Protein AF-A0A953L407-F1 (afdb_monomer_lite)

Sequence (253 aa):
MAIAEGWAQQVASPNEASENGRDTAGSSGHPEGMRSESRPALPRHLHRAVLRLLRPAEAAARRLIVVAARDLVVTLPPARPRKPAPQPAAPALRRLGIAGSPLATGAAAAAITAPARPRSAPSLPLIDPIRLPRPGRHVPPHRAPRISFPGAADRRPLPQPPAPDDPLDATRLGLRLRALADALDDLPKHARRFARWRARRDRAVTAGRVRRLSPLRPGRPPGARRGSTREVHEVLADLQWFAQQALARPDTS

Secondary structure (DSSP, 8-state):
------S--------------------------S------EEEHHHHHHHHHHHHHHHHHHHHHHHHHTTT---PPPPPPPPPPPPPPSHHHHHHTT----S---HHHHHHHHS--------PPPSSPPP-PPPS-----GGGS-----TT----PPPPPPPPTT-EEE-HHHHHHHHHHHHHHHTHHHHHHHHHHHHHHHHHHHHTT----S-SSPSSSPTT--SS---HHHHHHHHHHHHHHHTTSPP---

pLDDT: mean 73.11, std 20.5, range [30.86, 96.75]

Structure (mmCIF, N/CA/C/O backbone):
data_AF-A0A953L407-F1
#
_entry.id   AF-A0A953L407-F1
#
loop_
_atom_site.group_PDB
_atom_site.id
_atom_site.type_symbol
_atom_site.label_atom_id
_atom_site.label_alt_id
_atom_site.label_comp_id
_atom_site.label_asym_id
_atom_site.label_entity_id
_atom_site.label_seq_id
_atom_site.pdbx_PDB_ins_code
_atom_site.Cartn_x
_atom_site.Cartn_y
_atom_site.Cartn_z
_atom_site.occupancy
_atom_site.B_iso_or_equiv
_atom_site.auth_seq_id
_atom_site.auth_comp_id
_atom_site.auth_asym_id
_atom_site.auth_atom_id
_atom_site.pdbx_PDB_model_num
ATOM 1 N N . MET A 1 1 ? -33.257 -14.717 -28.976 1.00 41.72 1 MET A N 1
ATOM 2 C CA . MET A 1 1 ? -32.196 -13.908 -29.616 1.00 41.72 1 MET A CA 1
ATOM 3 C C . MET A 1 1 ? -31.201 -13.508 -28.525 1.00 41.72 1 MET A C 1
ATOM 5 O O . MET A 1 1 ? -31.387 -12.476 -27.909 1.00 41.72 1 MET A O 1
ATOM 9 N N . ALA A 1 2 ? -30.339 -14.378 -27.994 1.00 39.94 2 ALA A N 1
ATOM 10 C CA . ALA A 1 2 ? -29.273 -15.183 -28.605 1.00 39.94 2 ALA A CA 1
ATOM 11 C C . ALA A 1 2 ? -28.128 -14.331 -29.179 1.00 39.94 2 ALA A C 1
ATOM 13 O O . ALA A 1 2 ? -28.143 -14.092 -30.375 1.00 39.94 2 ALA A O 1
ATOM 14 N N . ILE A 1 3 ? -27.174 -13.910 -28.329 1.00 40.56 3 ILE A N 1
ATOM 15 C CA . ILE A 1 3 ? -25.723 -13.913 -28.616 1.00 40.56 3 ILE A CA 1
ATOM 16 C C . ILE A 1 3 ? -24.988 -14.131 -27.280 1.00 40.56 3 ILE A C 1
ATOM 18 O O . ILE A 1 3 ? -24.640 -13.196 -26.564 1.00 40.56 3 ILE A O 1
ATOM 22 N N . ALA A 1 4 ? -24.803 -15.396 -26.931 1.00 38.84 4 ALA A N 1
ATOM 23 C CA . ALA A 1 4 ? -23.805 -15.873 -25.988 1.00 38.84 4 ALA A CA 1
ATOM 24 C C . ALA A 1 4 ? -23.102 -17.050 -26.677 1.00 38.84 4 ALA A C 1
ATOM 26 O O . ALA A 1 4 ? -23.721 -17.702 -27.512 1.00 38.84 4 ALA A O 1
ATOM 27 N N . GLU A 1 5 ? -21.857 -17.315 -26.279 1.00 36.53 5 GLU A N 1
ATOM 28 C CA . GLU A 1 5 ? -21.052 -18.502 -26.621 1.00 36.53 5 GLU A CA 1
ATOM 29 C C . GLU A 1 5 ? -20.207 -18.396 -27.900 1.00 36.53 5 GLU A C 1
ATOM 31 O O . GLU A 1 5 ? -20.694 -18.358 -29.023 1.00 36.53 5 GLU A O 1
ATOM 36 N N . GLY A 1 6 ? -18.885 -18.363 -27.714 1.00 39.59 6 GLY A N 1
ATOM 37 C CA . GLY A 1 6 ? -17.933 -18.331 -28.822 1.00 39.59 6 GLY A CA 1
ATOM 38 C C . GLY A 1 6 ? -16.472 -18.444 -28.402 1.00 39.59 6 GLY A C 1
ATOM 39 O O . GLY A 1 6 ? -15.641 -17.788 -29.007 1.00 39.59 6 GLY A O 1
ATOM 40 N N . TRP A 1 7 ? -16.150 -19.221 -27.360 1.00 34.19 7 TRP A N 1
ATOM 41 C CA . TRP A 1 7 ? -14.764 -19.574 -27.000 1.00 34.19 7 TRP A CA 1
ATOM 42 C C . TRP A 1 7 ? -14.724 -20.950 -26.323 1.00 34.19 7 TRP A C 1
ATOM 44 O O . TRP A 1 7 ? -14.359 -21.068 -25.156 1.00 34.19 7 TRP A O 1
ATOM 54 N N . ALA A 1 8 ? -15.163 -21.996 -27.024 1.00 38.81 8 ALA A N 1
ATOM 55 C CA . ALA A 1 8 ? -15.097 -23.360 -26.502 1.00 38.81 8 ALA A CA 1
ATOM 56 C C . ALA A 1 8 ? -15.092 -24.427 -27.605 1.00 38.81 8 ALA A C 1
ATOM 58 O O . ALA A 1 8 ? -15.938 -25.301 -27.585 1.00 38.81 8 ALA A O 1
ATOM 59 N N . GLN A 1 9 ? -14.150 -24.415 -28.554 1.00 37.28 9 GLN A N 1
ATOM 60 C CA . GLN A 1 9 ? -13.890 -25.630 -29.340 1.00 37.28 9 GLN A CA 1
ATOM 61 C C . GLN A 1 9 ? -12.517 -25.567 -30.020 1.00 37.28 9 GLN A C 1
ATOM 63 O O . GLN A 1 9 ? -12.389 -24.979 -31.081 1.00 37.28 9 GLN A O 1
ATOM 68 N N . GLN A 1 10 ? -11.489 -26.169 -29.415 1.00 36.81 10 GLN A N 1
ATOM 69 C CA . GLN A 1 10 ? -10.389 -26.786 -30.170 1.00 36.81 10 GLN A CA 1
ATOM 70 C C . GLN A 1 10 ? -9.601 -27.745 -29.257 1.00 36.81 10 GLN A C 1
ATOM 72 O O . GLN A 1 10 ? -8.498 -27.452 -28.806 1.00 36.81 10 GLN A O 1
ATOM 77 N N . VAL A 1 11 ? -10.188 -28.906 -28.958 1.00 40.22 11 VAL A N 1
ATOM 78 C CA . VAL A 1 11 ? -9.442 -30.093 -28.515 1.00 40.22 11 VAL A CA 1
ATOM 79 C C . VAL A 1 11 ? -10.047 -31.299 -29.223 1.00 40.22 11 VAL A C 1
ATOM 81 O O . VAL A 1 11 ? -11.142 -31.717 -28.863 1.00 40.22 11 VAL A O 1
ATOM 84 N N . ALA A 1 12 ? -9.342 -31.821 -30.227 1.00 34.16 12 ALA A N 1
ATOM 85 C CA . ALA A 1 12 ? -9.262 -33.246 -30.563 1.00 34.16 12 ALA A CA 1
ATOM 86 C C . ALA A 1 12 ? -8.311 -33.437 -31.759 1.00 34.16 12 ALA A C 1
ATOM 88 O O . ALA A 1 12 ? -8.538 -32.888 -32.835 1.00 34.16 12 ALA A O 1
ATOM 89 N N . SER A 1 13 ? -7.243 -34.209 -31.541 1.00 40.31 13 SER A N 1
ATOM 90 C CA . SER A 1 13 ? -6.411 -34.839 -32.578 1.00 40.31 13 SER A CA 1
ATOM 91 C C . SER A 1 13 ? -7.227 -35.818 -33.438 1.00 40.31 13 SER A C 1
ATOM 93 O O . SER A 1 13 ? -8.294 -36.264 -33.014 1.00 40.31 13 SER A O 1
ATOM 95 N N . PRO A 1 14 ? -6.666 -36.267 -34.573 1.00 45.16 14 PRO A N 1
ATOM 96 C CA . PRO A 1 14 ? -6.173 -37.641 -34.546 1.00 45.16 14 PRO A CA 1
ATOM 97 C C . PRO A 1 14 ? -4.776 -37.837 -35.148 1.00 45.16 14 PRO A C 1
ATOM 99 O O . PRO A 1 14 ? -4.250 -37.045 -35.920 1.00 45.16 14 PRO A O 1
ATOM 102 N N . ASN A 1 15 ? -4.211 -38.935 -34.673 1.00 41.41 15 ASN A N 1
ATOM 103 C CA . ASN A 1 15 ? -2.929 -39.560 -34.923 1.00 41.41 15 ASN A CA 1
ATOM 104 C C . ASN A 1 15 ? -2.987 -40.367 -36.232 1.00 41.41 15 ASN A C 1
ATOM 106 O O . ASN A 1 15 ? -3.874 -41.207 -36.339 1.00 41.41 15 ASN A O 1
ATOM 110 N N . GLU A 1 16 ? -2.039 -40.194 -37.156 1.00 34.62 16 GLU A N 1
ATOM 111 C CA . GLU A 1 16 ? -1.685 -41.238 -38.127 1.00 34.62 16 GLU A CA 1
ATOM 112 C C . GLU A 1 16 ? -0.166 -41.303 -38.301 1.00 34.62 16 GLU A C 1
ATOM 114 O O . GLU A 1 16 ? 0.531 -40.301 -38.465 1.00 34.62 16 GLU A O 1
ATOM 119 N N . ALA A 1 17 ? 0.320 -42.531 -38.178 1.00 35.72 17 ALA A N 1
ATOM 120 C CA . ALA A 1 17 ? 1.702 -42.947 -38.225 1.00 35.72 17 ALA A CA 1
ATOM 121 C C . ALA A 1 17 ? 2.164 -43.181 -39.669 1.00 35.72 17 ALA A C 1
ATOM 123 O O . ALA A 1 17 ? 1.385 -43.636 -40.498 1.00 35.72 17 ALA A O 1
ATOM 124 N N . SER A 1 18 ? 3.461 -43.009 -39.926 1.00 36.09 18 SER A N 1
ATOM 125 C CA . SER A 1 18 ? 4.244 -44.058 -40.585 1.00 36.09 18 SER A CA 1
ATOM 126 C C . SER A 1 18 ? 5.738 -43.812 -40.403 1.00 36.09 18 SER A C 1
ATOM 128 O O . SER A 1 18 ? 6.249 -42.705 -40.548 1.00 36.09 18 SER A O 1
ATOM 130 N N . GLU A 1 19 ? 6.399 -44.908 -40.075 1.00 35.34 19 GLU A N 1
ATOM 131 C CA . GLU A 1 19 ? 7.806 -45.124 -39.783 1.00 35.34 19 GLU A CA 1
ATOM 132 C C . GLU A 1 19 ? 8.728 -44.828 -40.976 1.00 35.34 19 GLU A C 1
ATOM 134 O O . GLU A 1 19 ? 8.349 -45.033 -42.129 1.00 35.34 19 GLU A O 1
ATOM 139 N N . ASN A 1 20 ? 9.973 -44.423 -40.693 1.00 34.22 20 ASN A N 1
ATOM 140 C CA . ASN A 1 20 ? 11.186 -45.208 -40.991 1.00 34.22 20 ASN A CA 1
ATOM 141 C C . ASN A 1 20 ? 12.453 -44.343 -40.882 1.00 34.22 20 ASN A C 1
ATOM 143 O O . ASN A 1 20 ? 12.534 -43.271 -41.472 1.00 34.22 20 ASN A O 1
ATOM 147 N N . GLY A 1 21 ? 13.481 -44.849 -40.196 1.00 30.86 21 GLY A N 1
ATOM 148 C CA . GLY A 1 21 ? 14.832 -44.284 -40.279 1.00 30.86 21 GLY A CA 1
ATOM 149 C C . GLY A 1 21 ? 15.667 -44.510 -39.029 1.00 30.86 21 GLY A C 1
ATOM 150 O O . GLY A 1 21 ? 15.537 -43.794 -38.049 1.00 30.86 21 GLY A O 1
ATOM 151 N N . ARG A 1 22 ? 16.501 -45.540 -39.081 1.00 34.44 22 ARG A N 1
ATOM 152 C CA . ARG A 1 22 ? 17.280 -46.130 -37.996 1.00 34.44 22 ARG A CA 1
ATOM 153 C C . ARG A 1 22 ? 18.602 -45.386 -37.710 1.00 34.44 22 ARG A C 1
ATOM 155 O O . ARG A 1 22 ? 19.209 -44.829 -38.615 1.00 34.44 22 ARG A O 1
ATOM 162 N N . ASP A 1 23 ? 19.025 -45.522 -36.451 1.00 34.38 23 ASP A N 1
ATOM 163 C CA . ASP A 1 23 ? 20.394 -45.581 -35.906 1.00 34.38 23 AS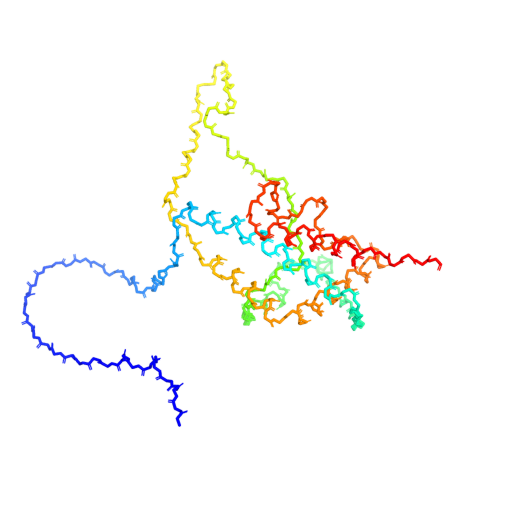P A CA 1
ATOM 164 C C . ASP A 1 23 ? 21.274 -44.310 -35.834 1.00 34.38 23 ASP A C 1
ATOM 166 O O . ASP A 1 23 ? 21.785 -43.804 -36.824 1.00 34.38 23 ASP A O 1
ATOM 170 N N . THR A 1 24 ? 21.593 -43.864 -34.607 1.00 37.09 24 THR A N 1
ATOM 171 C CA . THR A 1 24 ? 22.940 -44.051 -34.013 1.00 37.09 24 THR A CA 1
ATOM 172 C C . THR A 1 24 ? 23.052 -43.563 -32.555 1.00 37.09 24 THR A C 1
ATOM 174 O O . THR A 1 24 ? 22.700 -42.446 -32.201 1.00 37.09 24 THR A O 1
ATOM 177 N N . ALA A 1 25 ? 23.614 -44.462 -31.741 1.00 34.59 25 ALA A N 1
ATOM 178 C CA . ALA A 1 25 ? 24.517 -44.250 -30.606 1.00 34.59 25 ALA A CA 1
ATOM 179 C C . ALA A 1 25 ? 24.105 -43.347 -29.417 1.00 34.59 25 ALA A C 1
ATOM 181 O O . ALA A 1 25 ? 24.314 -42.141 -29.395 1.00 34.59 25 ALA A O 1
ATOM 182 N N . GLY A 1 26 ? 23.673 -44.023 -28.345 1.00 38.97 26 GLY A N 1
ATOM 183 C CA . GLY A 1 26 ? 24.185 -43.877 -26.976 1.00 38.97 26 GLY A CA 1
ATOM 184 C C . GLY A 1 26 ? 24.508 -42.481 -26.433 1.00 38.97 26 GLY A C 1
ATOM 185 O O . GLY A 1 26 ? 25.621 -41.991 -26.583 1.00 38.97 26 GLY A O 1
ATOM 186 N N . SER A 1 27 ? 23.612 -41.949 -25.602 1.00 35.31 27 SER A N 1
ATOM 187 C CA . SER A 1 27 ? 24.028 -41.163 -24.440 1.00 35.31 27 SER A CA 1
ATOM 188 C C . SER A 1 27 ? 23.054 -41.383 -23.285 1.00 35.31 27 SER A C 1
ATOM 190 O O . SER A 1 27 ? 21.836 -41.342 -23.436 1.00 35.31 27 SER A O 1
ATOM 192 N N . SER A 1 28 ? 23.647 -41.708 -22.146 1.00 38.28 28 SER A N 1
ATOM 193 C CA . SER A 1 28 ? 23.073 -42.030 -20.846 1.00 38.28 28 SER A CA 1
ATOM 194 C C . SER A 1 28 ? 21.904 -41.143 -20.413 1.00 38.28 28 SER A C 1
ATOM 196 O O . SER A 1 28 ? 21.957 -39.919 -20.516 1.00 38.28 28 SER A O 1
ATOM 198 N N . GLY A 1 29 ? 20.888 -41.784 -19.834 1.00 42.50 29 GLY A N 1
ATOM 199 C CA . GLY A 1 29 ? 19.686 -41.146 -19.320 1.00 42.50 29 GLY A CA 1
ATOM 200 C C . GLY A 1 29 ? 19.949 -40.020 -18.319 1.00 42.50 29 GLY A C 1
ATOM 201 O O . GLY A 1 29 ? 20.672 -40.174 -17.335 1.00 42.50 29 GLY A O 1
ATOM 202 N N . HIS A 1 30 ? 19.276 -38.901 -18.552 1.00 37.38 30 HIS A N 1
ATOM 203 C CA . HIS A 1 30 ? 18.847 -37.963 -17.523 1.00 37.38 30 HIS A CA 1
ATOM 204 C C . HIS A 1 30 ? 17.335 -37.789 -17.691 1.00 37.38 30 HIS A C 1
ATOM 206 O O . HIS A 1 30 ? 16.896 -37.399 -18.774 1.00 37.38 30 HIS A O 1
ATOM 212 N N . PRO A 1 31 ? 16.504 -38.077 -16.674 1.00 43.25 31 PRO A N 1
ATOM 213 C CA . PRO A 1 31 ? 15.080 -37.797 -16.751 1.00 43.25 31 PRO A CA 1
ATOM 214 C C . PRO A 1 31 ? 14.847 -36.295 -16.521 1.00 43.25 31 PRO A C 1
ATOM 216 O O . PRO A 1 31 ? 14.332 -35.887 -15.482 1.00 43.25 31 PRO A O 1
ATOM 219 N N . GLU A 1 32 ? 15.202 -35.443 -17.485 1.00 39.81 32 GLU A N 1
ATOM 220 C CA . GLU A 1 32 ? 14.789 -34.030 -17.504 1.00 39.81 32 GLU A CA 1
ATOM 221 C C . GLU A 1 32 ? 13.348 -33.902 -18.028 1.00 39.81 32 GLU A C 1
ATOM 223 O O . GLU A 1 32 ? 13.047 -33.263 -19.027 1.00 39.81 32 GLU A O 1
ATOM 228 N N . GLY A 1 33 ? 12.425 -34.557 -17.323 1.00 40.75 33 GLY A N 1
ATOM 229 C CA . GLY A 1 33 ? 10.977 -34.465 -17.522 1.00 40.75 33 GLY A CA 1
ATOM 230 C C . GLY A 1 33 ? 10.283 -33.591 -16.473 1.00 40.75 33 GLY A C 1
ATOM 231 O O . GLY A 1 33 ? 9.085 -33.741 -16.238 1.00 40.75 33 GLY A O 1
ATOM 232 N N . MET A 1 34 ? 11.005 -32.698 -15.788 1.00 37.91 34 MET A N 1
ATOM 233 C CA . MET A 1 34 ? 10.416 -31.775 -14.813 1.00 37.91 34 MET A CA 1
ATOM 234 C C . MET A 1 34 ? 10.090 -30.436 -15.470 1.00 37.91 34 MET A C 1
ATOM 236 O O . MET A 1 34 ? 10.875 -29.499 -15.409 1.00 37.91 34 MET A O 1
ATOM 240 N N . ARG A 1 35 ? 8.900 -30.373 -16.082 1.00 39.50 35 ARG A N 1
ATOM 241 C CA . ARG A 1 35 ? 8.050 -29.176 -16.245 1.00 39.50 35 ARG A CA 1
ATOM 242 C C . ARG A 1 35 ? 8.814 -27.851 -16.124 1.00 39.50 35 ARG A C 1
ATOM 244 O O . ARG A 1 35 ? 8.703 -27.145 -15.120 1.00 39.50 35 ARG A O 1
ATOM 251 N N . SER A 1 36 ? 9.541 -27.474 -17.168 1.00 43.78 36 SER A N 1
ATOM 252 C CA . SER A 1 36 ? 9.868 -26.073 -17.402 1.00 43.78 36 SER A CA 1
ATOM 253 C C . SER A 1 36 ? 8.579 -25.370 -17.834 1.00 43.78 36 SER A C 1
ATOM 255 O O . SER A 1 36 ? 8.397 -25.009 -18.990 1.00 43.78 36 SER A O 1
ATOM 257 N N . GLU A 1 37 ? 7.633 -25.202 -16.901 1.00 54.12 37 GLU A N 1
ATOM 258 C CA . GLU A 1 37 ? 6.576 -24.204 -17.055 1.00 54.12 37 GLU A CA 1
ATOM 259 C C . GLU A 1 37 ? 7.294 -22.901 -17.395 1.00 54.12 37 GLU A C 1
ATOM 261 O O . GLU A 1 37 ? 8.012 -22.352 -16.551 1.00 54.12 37 GLU A O 1
ATOM 266 N N . SER A 1 38 ? 7.208 -22.475 -18.661 1.00 67.75 38 SER A N 1
ATOM 267 C CA . SER A 1 38 ? 7.954 -21.325 -19.147 1.00 67.75 38 SER A CA 1
ATOM 268 C C . SER A 1 38 ? 7.461 -20.128 -18.354 1.00 67.75 38 SER A C 1
ATOM 270 O O . SER A 1 38 ? 6.358 -19.618 -18.578 1.00 67.75 38 SER A O 1
ATOM 272 N N . ARG A 1 39 ? 8.232 -19.728 -17.343 1.00 78.12 39 ARG A N 1
ATOM 273 C CA . ARG A 1 39 ? 7.841 -18.616 -16.489 1.00 78.12 39 ARG A CA 1
ATOM 274 C C . ARG A 1 39 ? 7.694 -17.396 -17.387 1.00 78.12 39 ARG A C 1
ATOM 276 O O . ARG A 1 39 ? 8.604 -17.140 -18.179 1.00 78.12 39 ARG A O 1
ATOM 283 N N . PRO A 1 40 ? 6.585 -16.648 -17.287 1.00 85.00 40 PRO A N 1
ATOM 284 C CA . PRO A 1 40 ? 6.397 -15.471 -18.115 1.00 85.00 40 PRO A CA 1
ATOM 285 C C . PRO A 1 40 ? 7.576 -14.529 -17.876 1.00 85.00 40 PRO A C 1
ATOM 287 O O . PRO A 1 40 ? 7.801 -14.097 -16.747 1.00 85.00 40 PRO A O 1
ATOM 290 N N . ALA A 1 41 ? 8.352 -14.243 -18.918 1.00 91.19 41 ALA A N 1
ATOM 291 C CA . ALA A 1 41 ? 9.521 -13.379 -18.853 1.00 91.19 41 ALA A CA 1
ATOM 292 C C . ALA A 1 41 ? 9.276 -12.116 -19.680 1.00 91.19 41 ALA A C 1
ATOM 294 O O . ALA A 1 41 ? 8.657 -12.161 -20.740 1.00 91.19 41 ALA A O 1
ATOM 295 N N . LEU A 1 42 ? 9.748 -10.976 -19.182 1.00 93.06 42 LEU A N 1
ATOM 296 C CA . LEU A 1 42 ? 9.661 -9.691 -19.871 1.00 93.06 42 LEU A CA 1
ATOM 297 C C . LEU A 1 42 ? 11.039 -9.030 -19.931 1.00 93.06 42 LEU A C 1
ATOM 299 O O . LEU A 1 42 ? 11.753 -9.055 -18.922 1.00 93.06 42 LEU A O 1
ATOM 303 N N . PRO A 1 43 ? 11.383 -8.353 -21.042 1.00 94.69 43 PRO A N 1
ATOM 304 C CA . PRO A 1 43 ? 12.544 -7.478 -21.099 1.00 94.69 43 PRO A CA 1
ATOM 305 C C . PRO A 1 43 ? 12.555 -6.487 -19.933 1.00 94.69 43 PRO A C 1
ATOM 307 O O . PRO A 1 43 ? 11.525 -5.912 -19.543 1.00 94.69 43 PRO A O 1
ATOM 310 N N . ARG A 1 44 ? 13.734 -6.259 -19.354 1.00 91.94 44 ARG A N 1
ATOM 311 C CA . ARG A 1 44 ? 13.904 -5.427 -18.157 1.00 91.94 44 ARG A CA 1
ATOM 312 C C . ARG A 1 44 ? 13.348 -4.014 -18.318 1.00 91.94 44 ARG A C 1
ATOM 314 O O . ARG A 1 44 ? 12.811 -3.464 -17.345 1.00 91.94 44 ARG A O 1
ATOM 321 N N . HIS A 1 45 ? 13.474 -3.407 -19.495 1.00 92.00 45 HIS A N 1
ATOM 322 C CA . HIS A 1 45 ? 12.942 -2.072 -19.758 1.00 92.00 45 HIS A CA 1
ATOM 323 C C . HIS A 1 45 ? 11.401 -2.039 -19.674 1.00 92.00 45 HIS A C 1
ATOM 325 O O . HIS A 1 45 ? 10.863 -1.164 -18.984 1.00 92.00 45 HIS A O 1
ATOM 331 N N . LEU A 1 46 ? 10.702 -3.037 -20.235 1.00 94.25 46 LEU A N 1
ATOM 332 C CA . LEU A 1 46 ? 9.241 -3.180 -20.143 1.00 94.25 46 LEU A CA 1
ATOM 333 C C . LEU A 1 46 ? 8.792 -3.479 -18.717 1.00 94.25 46 LEU A C 1
ATOM 335 O O . LEU A 1 46 ? 7.925 -2.789 -18.178 1.00 94.25 46 LEU A O 1
ATOM 339 N N . HIS A 1 47 ? 9.445 -4.428 -18.046 1.00 94.19 47 HIS A N 1
ATOM 340 C CA . HIS A 1 47 ? 9.143 -4.743 -16.651 1.00 94.19 47 HIS A CA 1
ATOM 341 C C . HIS A 1 47 ? 9.255 -3.489 -15.758 1.00 94.19 47 HIS A C 1
ATOM 343 O O . HIS A 1 47 ? 8.404 -3.218 -14.903 1.00 94.19 47 HIS A O 1
ATOM 349 N N . ARG A 1 48 ? 10.275 -2.647 -15.979 1.00 92.06 48 ARG A N 1
ATOM 350 C CA . ARG A 1 48 ? 10.423 -1.362 -15.274 1.00 92.06 48 ARG A CA 1
ATOM 351 C C . ARG A 1 48 ? 9.360 -0.340 -15.670 1.00 92.06 48 ARG A C 1
ATOM 353 O O . ARG A 1 48 ? 8.934 0.411 -14.790 1.00 92.06 48 ARG A O 1
ATOM 360 N N . ALA A 1 49 ? 8.954 -0.284 -16.937 1.00 92.00 49 ALA A N 1
ATOM 361 C CA . ALA A 1 49 ? 7.887 0.596 -17.405 1.00 92.00 49 ALA A CA 1
ATOM 362 C C . ALA A 1 49 ? 6.559 0.264 -16.710 1.00 92.00 49 ALA A C 1
ATOM 364 O O . ALA A 1 49 ? 5.968 1.149 -16.089 1.00 92.00 49 ALA A O 1
ATOM 365 N N . VAL A 1 50 ? 6.172 -1.016 -16.666 1.00 93.62 50 VAL A N 1
ATOM 366 C CA . VAL A 1 50 ? 4.970 -1.456 -15.939 1.00 93.62 50 VAL A CA 1
ATOM 367 C C . VAL A 1 50 ? 5.086 -1.127 -14.452 1.00 93.62 50 VAL A C 1
ATOM 369 O O . VAL A 1 50 ? 4.173 -0.556 -13.863 1.00 93.62 50 VAL A O 1
ATOM 372 N N . LEU A 1 51 ? 6.241 -1.375 -13.823 1.00 91.44 51 LEU A N 1
ATOM 373 C CA . LEU A 1 51 ? 6.442 -1.019 -12.414 1.00 91.44 51 LEU A CA 1
ATOM 374 C C . LEU A 1 51 ? 6.346 0.486 -12.124 1.00 91.44 51 LEU A C 1
ATOM 376 O O . LEU A 1 51 ? 6.045 0.852 -10.984 1.00 91.44 51 LEU A O 1
ATOM 380 N N . ARG A 1 52 ? 6.631 1.363 -13.094 1.00 90.75 52 ARG A N 1
ATOM 381 C CA . ARG A 1 52 ? 6.467 2.816 -12.925 1.00 90.75 52 ARG A CA 1
ATOM 382 C C . ARG A 1 52 ? 4.992 3.214 -12.834 1.00 90.75 52 ARG A C 1
ATOM 384 O O . ARG A 1 52 ? 4.720 4.185 -12.138 1.00 90.75 52 ARG A O 1
ATOM 391 N N . LEU A 1 53 ? 4.089 2.448 -13.448 1.00 92.38 53 LEU A N 1
ATOM 392 C CA . LEU A 1 53 ? 2.632 2.629 -13.385 1.00 92.38 53 LEU A CA 1
ATOM 393 C C . LEU A 1 53 ? 2.002 1.882 -12.209 1.00 92.38 53 LEU A C 1
ATOM 395 O O . LEU A 1 53 ? 1.198 2.431 -11.462 1.00 92.38 53 LEU A O 1
ATOM 399 N N . LEU A 1 54 ? 2.431 0.642 -11.983 1.00 93.06 54 LEU A N 1
ATOM 400 C CA . LEU A 1 54 ? 1.846 -0.212 -10.958 1.00 93.06 54 LEU A CA 1
ATOM 401 C C . LEU A 1 54 ? 2.124 0.303 -9.541 1.00 93.06 54 LEU A C 1
ATOM 403 O O . LEU A 1 54 ? 1.274 0.217 -8.666 1.00 93.06 54 LEU A O 1
ATOM 407 N N . ARG A 1 55 ? 3.314 0.866 -9.286 1.00 92.00 55 ARG A N 1
ATOM 408 C CA . ARG A 1 55 ? 3.662 1.400 -7.956 1.00 92.00 55 ARG A CA 1
ATOM 409 C C . ARG A 1 55 ? 2.736 2.532 -7.489 1.00 92.00 55 ARG A C 1
ATOM 411 O O . ARG A 1 55 ? 2.289 2.442 -6.345 1.00 92.00 55 ARG A O 1
ATOM 418 N N . PRO A 1 56 ? 2.486 3.592 -8.283 1.00 94.19 56 PRO A N 1
ATOM 419 C CA . PRO A 1 56 ? 1.536 4.624 -7.891 1.00 94.19 56 PRO A CA 1
ATOM 420 C C . PRO A 1 56 ? 0.094 4.093 -7.851 1.00 94.19 56 PRO A C 1
ATOM 422 O O . PRO A 1 56 ? -0.616 4.442 -6.915 1.00 94.19 56 PRO A O 1
ATOM 425 N N . ALA A 1 57 ? -0.304 3.174 -8.738 1.00 95.06 57 ALA A N 1
ATOM 426 C CA . ALA A 1 57 ? -1.635 2.555 -8.691 1.00 95.06 57 ALA A CA 1
ATOM 427 C C . ALA A 1 57 ? -1.874 1.750 -7.395 1.00 95.06 57 ALA A C 1
ATOM 429 O O . ALA A 1 57 ? -2.846 1.973 -6.680 1.00 95.06 57 ALA A O 1
ATOM 430 N N . GLU A 1 58 ? -0.937 0.884 -7.000 1.00 95.38 58 GLU A N 1
ATOM 431 C CA . GLU A 1 58 ? -1.003 0.160 -5.720 1.00 95.38 58 GLU A CA 1
ATOM 432 C C . GLU A 1 58 ? -0.992 1.110 -4.515 1.00 95.38 58 GLU A C 1
ATOM 434 O O . GLU A 1 58 ? -1.550 0.817 -3.456 1.00 95.38 58 GLU A O 1
ATOM 439 N N . ALA A 1 59 ? -0.280 2.235 -4.621 1.00 94.94 59 ALA A N 1
ATOM 440 C CA . ALA A 1 59 ? -0.275 3.268 -3.593 1.00 94.94 59 ALA A CA 1
ATOM 441 C C . ALA A 1 59 ? -1.641 3.944 -3.467 1.00 94.94 59 ALA A C 1
ATOM 443 O O . ALA A 1 59 ? -2.098 4.134 -2.338 1.00 94.94 59 ALA A O 1
ATOM 444 N N . ALA A 1 60 ? -2.277 4.253 -4.594 1.00 95.75 60 ALA A N 1
ATOM 445 C CA . ALA A 1 60 ? -3.600 4.853 -4.667 1.00 95.75 60 ALA A CA 1
ATOM 446 C C . ALA A 1 60 ? -4.641 3.901 -4.067 1.00 95.75 60 ALA A C 1
ATOM 448 O O . ALA A 1 60 ? -5.314 4.271 -3.110 1.00 95.75 60 ALA A O 1
ATOM 449 N N . ALA A 1 61 ? -4.658 2.634 -4.490 1.00 96.62 61 ALA A N 1
ATOM 450 C CA . ALA A 1 61 ? -5.579 1.626 -3.962 1.00 96.62 61 ALA A CA 1
ATOM 451 C C . ALA A 1 61 ? -5.481 1.458 -2.435 1.00 96.62 61 ALA A C 1
ATOM 453 O O . ALA A 1 61 ? -6.492 1.386 -1.746 1.00 96.62 61 ALA A O 1
ATOM 454 N N . ARG A 1 62 ? -4.272 1.474 -1.855 1.00 95.69 62 ARG A N 1
ATOM 455 C CA . ARG A 1 62 ? -4.121 1.431 -0.386 1.00 95.69 62 ARG A CA 1
ATOM 456 C C . ARG A 1 62 ? -4.721 2.642 0.315 1.00 95.69 62 ARG A C 1
ATOM 458 O O . ARG A 1 62 ? -5.277 2.492 1.396 1.00 95.69 62 ARG A O 1
ATOM 465 N N . ARG A 1 63 ? -4.584 3.830 -0.269 1.00 95.69 63 ARG A N 1
ATOM 466 C CA . ARG A 1 63 ? -5.169 5.061 0.278 1.00 95.69 63 ARG A CA 1
ATOM 467 C C . ARG A 1 63 ? -6.684 5.033 0.168 1.00 95.69 63 ARG A C 1
ATOM 469 O O . ARG A 1 63 ? -7.347 5.344 1.146 1.00 95.69 63 ARG A O 1
ATOM 476 N N . LEU A 1 64 ? -7.206 4.543 -0.952 1.00 96.56 64 LEU A N 1
ATOM 477 C CA . LEU A 1 64 ? -8.632 4.305 -1.127 1.00 96.56 64 LEU A CA 1
ATOM 478 C C . LEU A 1 64 ? -9.176 3.334 -0.069 1.00 96.56 64 LEU A C 1
ATOM 480 O O . LEU A 1 64 ? -10.174 3.636 0.570 1.00 96.56 64 LEU A O 1
ATOM 484 N N . ILE A 1 65 ? -8.476 2.226 0.206 1.00 96.75 65 ILE A N 1
ATOM 485 C CA . ILE A 1 65 ? -8.838 1.289 1.286 1.00 96.75 65 ILE A CA 1
ATOM 486 C C . ILE A 1 65 ? -8.853 1.982 2.658 1.00 96.75 65 ILE A C 1
ATOM 488 O O . ILE A 1 65 ? -9.728 1.702 3.472 1.00 96.75 65 ILE A O 1
ATOM 492 N N . VAL A 1 66 ? -7.890 2.870 2.934 1.00 95.75 66 VAL A N 1
ATOM 493 C CA . VAL A 1 66 ? -7.848 3.642 4.189 1.00 95.75 66 VAL A CA 1
ATOM 494 C C . VAL A 1 66 ? -9.053 4.577 4.299 1.00 95.75 66 VAL A C 1
ATOM 496 O O . VAL A 1 66 ? -9.673 4.616 5.358 1.00 95.75 66 VAL A O 1
ATOM 499 N N . VAL A 1 67 ? -9.394 5.289 3.222 1.00 95.62 67 VAL A N 1
ATOM 500 C CA . VAL A 1 67 ? -10.560 6.185 3.162 1.00 95.62 67 VAL A CA 1
ATOM 501 C C . VAL A 1 67 ? -11.855 5.395 3.341 1.00 95.62 67 VAL A C 1
ATOM 503 O O . VAL A 1 67 ? -12.647 5.720 4.215 1.00 95.62 67 VAL A O 1
ATOM 506 N N . ALA A 1 68 ? -12.026 4.296 2.605 1.00 95.81 68 ALA A N 1
ATOM 507 C CA . ALA A 1 68 ? -13.197 3.425 2.707 1.00 95.81 68 ALA A CA 1
ATOM 508 C C . ALA A 1 68 ? -13.351 2.774 4.093 1.00 95.81 68 ALA A C 1
ATOM 510 O O . ALA A 1 68 ? -14.439 2.359 4.478 1.00 95.81 68 ALA A O 1
ATOM 511 N N . ALA A 1 69 ? -12.259 2.659 4.851 1.00 95.31 69 ALA A N 1
ATOM 512 C CA . ALA A 1 69 ? -12.269 2.115 6.201 1.00 95.31 69 ALA A CA 1
ATOM 513 C C . ALA A 1 69 ? -12.375 3.179 7.303 1.00 95.31 69 ALA A C 1
ATOM 515 O O . ALA A 1 69 ? -12.267 2.813 8.476 1.00 95.31 69 ALA A O 1
ATOM 516 N N . ARG A 1 70 ? -12.538 4.465 6.956 1.00 90.69 70 ARG A N 1
ATOM 517 C CA . ARG A 1 70 ? -12.577 5.581 7.913 1.00 90.69 70 ARG A CA 1
ATOM 518 C C . ARG A 1 70 ? -13.578 5.324 9.039 1.00 90.69 70 ARG A C 1
ATOM 520 O O . ARG A 1 70 ? -13.171 5.356 10.198 1.00 90.69 70 ARG A O 1
ATOM 527 N N . ASP A 1 71 ? -14.804 4.955 8.675 1.00 86.81 71 ASP A N 1
ATOM 528 C CA . ASP A 1 71 ? -15.939 4.820 9.600 1.00 86.81 71 ASP A CA 1
ATOM 529 C C . ASP A 1 71 ? -16.231 3.358 9.987 1.00 86.81 71 ASP A C 1
ATOM 531 O O . ASP A 1 71 ? -17.252 3.037 10.591 1.00 86.81 71 ASP A O 1
ATOM 535 N N . LEU A 1 72 ? -15.321 2.433 9.657 1.00 90.06 72 LEU A N 1
ATOM 536 C CA . LEU A 1 72 ? -15.469 1.023 10.012 1.00 90.06 72 LEU A CA 1
ATOM 537 C C . LEU A 1 72 ? -14.921 0.747 11.414 1.00 90.06 72 LEU A C 1
ATOM 539 O O . LEU A 1 72 ? -13.709 0.622 11.620 1.00 90.06 72 LEU A O 1
ATOM 543 N N . VAL A 1 73 ? -15.829 0.544 12.366 1.00 85.19 73 VAL A N 1
ATOM 544 C CA . VAL A 1 73 ? -15.502 0.059 13.710 1.00 85.19 73 VAL A CA 1
ATOM 545 C C . VAL A 1 73 ? -15.504 -1.467 13.708 1.00 85.19 73 VAL A C 1
ATOM 547 O O . VAL A 1 73 ? -16.510 -2.104 13.407 1.00 85.19 73 VAL A O 1
ATOM 550 N N . VAL A 1 74 ? -14.364 -2.077 14.042 1.00 88.62 74 VAL A N 1
ATOM 551 C CA . VAL A 1 74 ? -14.260 -3.535 14.175 1.00 88.62 74 VAL A CA 1
ATOM 552 C C . VAL A 1 74 ? -13.931 -3.913 15.606 1.00 88.62 74 VAL A C 1
ATOM 554 O O . VAL A 1 74 ? -12.846 -3.614 16.107 1.00 88.62 74 VAL A O 1
ATOM 557 N N . THR A 1 75 ? -14.842 -4.653 16.230 1.00 86.06 75 THR A N 1
ATOM 558 C CA . THR A 1 75 ? -14.614 -5.293 17.521 1.00 86.06 75 THR A CA 1
ATOM 559 C C . THR A 1 75 ? -13.721 -6.518 17.328 1.00 86.06 75 THR A C 1
ATOM 561 O O . THR A 1 75 ? -13.939 -7.373 16.466 1.00 86.06 75 THR A O 1
ATOM 564 N N . LEU A 1 76 ? -12.634 -6.581 18.094 1.00 85.56 76 LEU A N 1
ATOM 565 C CA . LEU A 1 76 ? -11.756 -7.745 18.097 1.00 85.56 76 LEU A CA 1
ATOM 566 C C . LEU A 1 76 ? -12.157 -8.685 19.230 1.00 85.56 76 LEU A C 1
ATOM 568 O O . LEU A 1 76 ? -12.417 -8.207 20.333 1.00 85.56 76 LEU A O 1
ATOM 572 N N . PRO A 1 77 ? -12.104 -10.010 19.011 1.00 83.94 77 PRO A N 1
ATOM 573 C CA . PRO A 1 77 ? -12.286 -10.957 20.098 1.00 83.94 77 PRO A CA 1
ATOM 574 C C . PRO A 1 77 ? -11.229 -10.742 21.199 1.00 83.94 77 PRO A C 1
ATOM 576 O O . PRO A 1 77 ? -10.128 -10.216 20.935 1.00 83.94 77 PRO A O 1
ATOM 579 N N . PRO A 1 78 ? -11.529 -11.150 22.445 1.00 77.44 78 PRO A N 1
ATOM 580 C CA . PRO A 1 78 ? -10.580 -11.061 23.546 1.00 77.44 78 PRO A CA 1
ATOM 581 C C . PRO A 1 78 ? -9.276 -11.784 23.187 1.00 77.44 78 PRO A C 1
ATOM 583 O O . PRO A 1 78 ? -9.245 -12.742 22.413 1.00 77.44 78 PRO A O 1
ATOM 586 N N . ALA A 1 79 ? -8.155 -11.266 23.691 1.00 71.81 79 ALA A N 1
ATOM 587 C CA . ALA A 1 79 ? -6.859 -11.857 23.404 1.00 71.81 79 ALA A CA 1
ATOM 588 C C . ALA A 1 79 ? -6.826 -13.177 24.148 1.00 71.81 79 ALA A C 1
ATOM 590 O O . ALA A 1 79 ? -7.006 -13.200 25.364 1.00 71.81 79 ALA A O 1
ATOM 591 N N . ARG A 1 80 ? -6.585 -14.264 23.418 1.00 74.69 80 ARG A N 1
ATOM 592 C CA . ARG A 1 80 ? -6.383 -15.558 24.052 1.00 74.69 80 ARG A CA 1
ATOM 593 C C . ARG A 1 80 ? -5.196 -15.436 25.019 1.00 74.69 80 ARG A C 1
ATOM 595 O O . ARG A 1 80 ? -4.161 -14.900 24.597 1.00 74.69 80 ARG A O 1
ATOM 602 N N . PRO A 1 81 ? -5.321 -15.900 26.276 1.00 68.56 81 PRO A N 1
ATOM 603 C CA . PRO A 1 81 ? -4.200 -15.908 27.201 1.00 68.56 81 PRO A CA 1
ATOM 604 C C . PRO A 1 81 ? -3.030 -16.638 26.544 1.00 68.56 81 PRO A C 1
ATOM 606 O O . PRO A 1 81 ? -3.204 -17.676 25.893 1.00 68.56 81 PRO A O 1
ATOM 609 N N . ARG A 1 82 ? -1.834 -16.053 26.648 1.00 64.81 82 ARG A N 1
ATOM 610 C CA . ARG A 1 82 ? -0.619 -16.717 26.179 1.00 64.81 82 ARG A CA 1
ATOM 611 C C . ARG A 1 82 ? -0.488 -17.998 26.993 1.00 64.81 82 ARG A C 1
ATOM 613 O O . ARG A 1 82 ? -0.364 -17.921 28.211 1.00 64.81 82 ARG A O 1
ATOM 620 N N . LYS A 1 83 ? -0.521 -19.155 26.322 1.00 68.62 83 LYS A N 1
ATOM 621 C CA . LYS A 1 83 ? -0.135 -20.417 26.959 1.00 68.62 83 LYS A CA 1
ATOM 622 C C . LYS A 1 83 ? 1.263 -20.186 27.550 1.00 68.62 83 LYS A C 1
ATOM 624 O O . LYS A 1 83 ? 2.107 -19.663 26.810 1.00 68.62 83 LYS A O 1
ATOM 629 N N . PRO A 1 84 ? 1.489 -20.465 28.847 1.00 65.25 84 PRO A N 1
ATOM 630 C CA . PRO A 1 84 ? 2.806 -20.297 29.439 1.00 65.25 84 PRO A CA 1
ATOM 631 C C . PRO A 1 84 ? 3.810 -21.038 28.562 1.00 65.25 84 PRO A C 1
ATOM 633 O O . PRO A 1 84 ? 3.527 -22.144 28.087 1.00 65.25 84 PRO A O 1
ATOM 636 N N . ALA A 1 85 ? 4.933 -20.380 28.263 1.00 64.31 85 ALA A N 1
ATOM 637 C CA . ALA A 1 85 ? 6.012 -21.046 27.553 1.00 64.31 85 ALA A CA 1
ATOM 638 C C . ALA A 1 85 ? 6.338 -22.326 28.336 1.00 64.31 85 ALA A C 1
ATOM 640 O O . ALA A 1 85 ? 6.397 -22.250 29.568 1.00 64.31 85 ALA A O 1
ATOM 641 N N . PRO A 1 86 ? 6.487 -23.489 27.674 1.00 65.44 86 PRO A N 1
ATOM 642 C CA . PRO A 1 86 ? 6.944 -24.677 28.372 1.00 65.44 86 PRO A CA 1
ATOM 643 C C . PRO A 1 86 ? 8.249 -24.295 29.064 1.00 65.44 86 PRO A C 1
ATOM 645 O O . PRO A 1 86 ? 9.191 -23.855 28.400 1.00 65.44 86 PRO A O 1
ATOM 648 N N . GLN A 1 87 ? 8.266 -24.362 30.399 1.00 59.66 87 GLN A N 1
ATOM 649 C CA . GLN A 1 87 ? 9.505 -24.190 31.141 1.00 59.66 87 GLN A CA 1
ATOM 650 C C . GLN A 1 87 ? 10.481 -25.201 30.543 1.00 59.66 87 GLN A C 1
ATOM 652 O O . GLN A 1 87 ? 10.117 -26.377 30.419 1.00 59.66 87 GLN A O 1
ATOM 657 N N . PRO A 1 88 ? 11.673 -24.781 30.087 1.00 57.97 88 PRO A N 1
ATOM 658 C CA . PRO A 1 88 ? 12.642 -25.758 29.646 1.00 57.97 88 PRO A CA 1
ATOM 659 C C . PRO A 1 88 ? 12.878 -26.685 30.841 1.00 57.97 88 PRO A C 1
ATOM 661 O O . PRO A 1 88 ? 13.236 -26.223 31.918 1.00 57.97 88 PRO A O 1
ATOM 664 N N . ALA A 1 89 ? 12.659 -27.989 30.671 1.00 59.28 89 ALA A N 1
ATOM 665 C CA . ALA A 1 89 ? 13.012 -28.988 31.683 1.00 59.28 89 ALA A CA 1
ATOM 666 C C . ALA A 1 89 ? 14.542 -29.070 31.890 1.00 59.28 89 ALA A C 1
ATOM 668 O O . ALA A 1 89 ? 15.022 -29.752 32.789 1.00 59.28 89 ALA A O 1
ATOM 669 N N . ALA A 1 90 ? 15.316 -28.349 31.069 1.00 58.72 90 ALA A N 1
ATOM 670 C CA . ALA A 1 90 ? 16.772 -28.312 31.071 1.00 58.72 90 ALA A CA 1
ATOM 671 C C . ALA A 1 90 ? 17.407 -27.996 32.444 1.00 58.72 90 ALA A C 1
ATOM 673 O O . ALA A 1 90 ? 18.296 -28.746 32.834 1.00 58.72 90 ALA A O 1
ATOM 674 N N . PRO A 1 91 ? 17.000 -26.964 33.215 1.00 58.53 91 PRO A N 1
ATOM 675 C CA . PRO A 1 91 ? 17.499 -26.744 34.575 1.00 58.53 91 PRO A CA 1
ATOM 676 C C . PRO A 1 91 ? 17.225 -27.908 35.541 1.00 58.53 91 PRO A C 1
ATOM 678 O O . PRO A 1 91 ? 18.098 -28.232 36.343 1.00 58.53 91 PRO A O 1
ATOM 681 N N . ALA A 1 92 ? 16.058 -28.559 35.458 1.00 61.03 92 ALA A N 1
ATOM 682 C CA . ALA A 1 92 ? 15.704 -29.681 36.333 1.00 61.03 92 ALA A CA 1
ATOM 683 C C . ALA A 1 92 ? 16.487 -30.958 35.977 1.00 61.03 92 ALA A C 1
ATOM 685 O O . ALA A 1 92 ? 17.031 -31.615 36.857 1.00 61.03 92 ALA A O 1
ATOM 686 N N . LEU A 1 93 ? 16.628 -31.256 34.683 1.00 60.22 93 LEU A N 1
ATOM 687 C CA . LEU A 1 93 ? 17.403 -32.398 34.186 1.00 60.22 93 LEU A CA 1
ATOM 688 C C . LEU A 1 93 ? 18.910 -32.231 34.442 1.00 60.22 93 LEU A C 1
ATOM 690 O O . LEU A 1 93 ? 19.570 -33.192 34.826 1.00 60.22 93 LEU A O 1
ATOM 694 N N . ARG A 1 94 ? 19.444 -31.002 34.328 1.00 61.47 94 ARG A N 1
ATOM 695 C CA . ARG A 1 94 ? 20.842 -30.688 34.681 1.00 61.47 94 ARG A CA 1
ATOM 696 C C . ARG A 1 94 ? 21.126 -30.870 36.172 1.00 61.47 94 ARG A C 1
ATOM 698 O O . ARG A 1 94 ? 22.192 -31.366 36.513 1.00 61.47 94 ARG A O 1
ATOM 705 N N . ARG A 1 95 ? 20.185 -30.504 37.056 1.00 61.59 95 ARG A N 1
ATOM 706 C CA . ARG A 1 95 ? 20.306 -30.748 38.508 1.00 61.59 95 ARG A CA 1
ATOM 707 C C . ARG A 1 95 ? 20.310 -32.235 38.873 1.00 61.59 95 ARG A C 1
ATOM 709 O O . ARG A 1 95 ? 20.868 -32.585 39.902 1.00 61.59 95 ARG A O 1
ATOM 716 N N . LEU A 1 96 ? 19.719 -33.087 38.036 1.00 70.88 96 LEU A N 1
ATOM 717 C CA . LEU A 1 96 ? 19.661 -34.541 38.220 1.00 70.88 96 LEU A CA 1
ATOM 718 C C . LEU A 1 96 ? 20.800 -35.291 37.503 1.00 70.88 96 LEU A C 1
ATOM 720 O O . LEU A 1 96 ? 20.773 -36.514 37.441 1.00 70.88 96 LEU A O 1
ATOM 724 N N . GLY A 1 97 ? 21.785 -34.585 36.933 1.00 52.66 97 GLY A N 1
ATOM 725 C CA . GLY A 1 97 ? 22.919 -35.208 36.235 1.00 52.66 97 GLY A CA 1
ATOM 726 C C . GLY A 1 97 ? 22.568 -35.853 34.888 1.00 52.66 97 GLY A C 1
ATOM 727 O O . GLY A 1 97 ? 23.403 -36.531 34.295 1.00 52.66 97 GLY A O 1
ATOM 728 N N . ILE A 1 98 ? 21.356 -35.631 34.369 1.00 63.28 98 ILE A N 1
ATOM 729 C CA . ILE A 1 98 ? 20.924 -36.179 33.082 1.00 63.28 98 ILE A CA 1
ATOM 730 C C . ILE A 1 98 ? 21.443 -35.257 31.979 1.00 63.28 98 ILE A C 1
ATOM 732 O O . ILE A 1 98 ? 21.015 -34.103 31.856 1.00 63.28 98 ILE A O 1
ATOM 736 N N . ALA A 1 99 ? 22.366 -35.768 31.160 1.00 50.19 99 ALA A N 1
ATOM 737 C CA . ALA A 1 99 ? 22.836 -35.097 29.955 1.00 50.19 99 ALA A CA 1
ATOM 738 C C . ALA A 1 99 ? 21.654 -34.900 28.991 1.00 50.19 99 ALA A C 1
ATOM 740 O O . ALA A 1 99 ? 21.265 -35.796 28.245 1.00 50.19 99 ALA A O 1
ATOM 741 N N . GLY A 1 100 ? 21.028 -33.723 29.048 1.00 49.34 100 GLY A N 1
ATOM 742 C CA . GLY A 1 100 ? 19.911 -33.373 28.181 1.00 49.34 100 GLY A CA 1
ATOM 743 C C . GLY A 1 100 ? 20.376 -33.268 26.732 1.00 49.34 100 GLY A C 1
ATOM 744 O O . GLY A 1 100 ? 20.879 -32.223 26.323 1.00 49.34 100 GLY A O 1
ATOM 745 N N . SER A 1 101 ? 20.197 -34.336 25.955 1.00 52.06 101 SER A N 1
ATOM 746 C CA . SER A 1 101 ? 20.299 -34.278 24.497 1.00 52.06 101 SER A CA 1
ATOM 747 C C . SER A 1 101 ? 19.250 -33.284 23.970 1.00 52.06 101 SER A C 1
ATOM 749 O O . SER A 1 101 ? 18.094 -33.345 24.399 1.00 52.06 101 SER A O 1
ATOM 751 N N . PRO A 1 102 ? 19.587 -32.356 23.051 1.00 46.84 102 PRO A N 1
ATOM 752 C CA . PRO A 1 102 ? 18.650 -31.341 22.555 1.00 46.84 102 PRO A CA 1
ATOM 753 C C . PRO A 1 102 ? 17.532 -31.923 21.669 1.00 46.84 102 PRO A C 1
ATOM 755 O O . PRO A 1 102 ? 16.722 -31.180 21.116 1.00 46.84 102 PRO A O 1
ATOM 758 N N . LEU A 1 103 ? 17.463 -33.246 21.531 1.00 45.75 103 LEU A N 1
ATOM 759 C CA . LEU A 1 103 ? 16.637 -33.939 20.556 1.00 45.75 103 LEU A CA 1
ATOM 760 C C . LEU A 1 103 ? 15.308 -34.459 21.127 1.00 45.75 103 LEU A C 1
ATOM 762 O O . LEU A 1 103 ? 14.919 -35.580 20.839 1.00 45.75 103 LEU A O 1
ATOM 766 N N . ALA A 1 104 ? 14.591 -33.686 21.944 1.00 47.66 104 ALA A N 1
ATOM 767 C CA . ALA A 1 104 ? 13.236 -34.082 22.345 1.00 47.66 104 ALA A CA 1
ATOM 768 C C . ALA A 1 104 ? 12.397 -32.909 22.860 1.00 47.66 104 ALA A C 1
ATOM 770 O O . ALA A 1 104 ? 12.074 -32.797 24.038 1.00 47.66 104 ALA A O 1
ATOM 771 N N . THR A 1 105 ? 11.954 -32.045 21.951 1.00 45.41 105 THR A N 1
ATOM 772 C CA . THR A 1 105 ? 10.631 -31.432 22.113 1.00 45.41 105 THR A CA 1
ATOM 773 C C . THR A 1 105 ? 9.761 -31.960 20.983 1.00 45.41 105 THR A C 1
ATOM 775 O O . THR A 1 105 ? 9.914 -31.552 19.836 1.00 45.41 105 THR A O 1
ATOM 778 N N . GLY A 1 106 ? 8.830 -32.871 21.293 1.00 46.25 106 GLY A N 1
ATOM 779 C CA . GLY A 1 106 ? 7.887 -33.453 20.320 1.00 46.25 106 GLY A CA 1
ATOM 780 C C . GLY A 1 106 ? 7.056 -32.420 19.536 1.00 46.25 106 GLY A C 1
ATOM 781 O O . GLY A 1 106 ? 6.456 -32.741 18.517 1.00 46.25 106 GLY A O 1
ATOM 782 N N . ALA A 1 107 ? 7.082 -31.150 19.950 1.00 48.97 107 ALA A N 1
ATOM 783 C CA . ALA A 1 107 ? 6.525 -30.026 19.206 1.00 48.97 107 ALA A CA 1
ATOM 784 C C . ALA A 1 107 ? 7.266 -29.715 17.887 1.00 48.97 107 ALA A C 1
ATOM 786 O O . ALA A 1 107 ? 6.636 -29.236 16.946 1.00 48.97 107 ALA A O 1
ATOM 787 N N . ALA A 1 108 ? 8.575 -29.980 17.794 1.00 46.91 108 ALA A N 1
ATOM 788 C CA . ALA A 1 108 ? 9.353 -29.722 16.579 1.00 46.91 108 ALA A CA 1
ATOM 789 C C . ALA A 1 108 ? 9.097 -30.785 15.495 1.00 46.91 108 ALA A C 1
ATOM 791 O O . ALA A 1 108 ? 8.955 -30.439 14.326 1.00 46.91 108 ALA A O 1
ATOM 792 N N . ALA A 1 109 ? 8.942 -32.057 15.882 1.00 46.81 109 ALA A N 1
ATOM 793 C CA . ALA A 1 109 ? 8.623 -33.146 14.954 1.00 46.81 109 ALA A CA 1
ATOM 794 C C . ALA A 1 109 ? 7.208 -33.013 14.354 1.00 46.81 109 ALA A C 1
ATOM 796 O O . ALA A 1 109 ? 7.015 -33.241 13.159 1.00 46.81 109 ALA A O 1
ATOM 797 N N . ALA A 1 110 ? 6.235 -32.546 15.147 1.00 49.88 110 ALA A N 1
ATOM 798 C CA . ALA A 1 110 ? 4.875 -32.268 14.676 1.00 49.88 110 ALA A CA 1
ATOM 799 C C . ALA A 1 110 ? 4.795 -31.072 13.702 1.00 49.88 110 ALA A C 1
ATOM 801 O O . ALA A 1 110 ? 3.885 -30.997 12.880 1.00 49.88 110 ALA A O 1
ATOM 802 N N . ALA A 1 111 ? 5.746 -30.132 13.763 1.00 53.09 111 ALA A N 1
ATOM 803 C CA . ALA A 1 111 ? 5.807 -29.005 12.830 1.00 53.09 111 ALA A CA 1
ATOM 804 C C . ALA A 1 111 ? 6.327 -29.409 11.438 1.00 53.09 111 ALA A C 1
ATOM 806 O O . ALA A 1 111 ? 5.995 -28.749 10.456 1.00 53.09 111 ALA A O 1
ATOM 807 N N . ILE A 1 112 ? 7.115 -30.486 11.351 1.00 54.72 112 ILE A N 1
ATOM 808 C CA . ILE A 1 112 ? 7.692 -31.000 10.097 1.00 54.72 112 ILE A CA 1
ATOM 809 C C . ILE A 1 112 ? 6.657 -31.823 9.306 1.00 54.72 112 ILE A C 1
ATOM 811 O O . ILE A 1 112 ? 6.704 -31.857 8.081 1.00 54.72 112 ILE A O 1
ATOM 815 N N . THR A 1 113 ? 5.687 -32.436 9.993 1.00 56.38 113 THR A N 1
ATOM 816 C CA . THR A 1 113 ? 4.632 -33.291 9.410 1.00 56.38 113 THR A CA 1
ATOM 817 C C . THR A 1 113 ? 3.293 -32.580 9.192 1.00 56.38 113 THR A C 1
ATOM 819 O O . THR A 1 113 ? 2.379 -33.155 8.601 1.00 56.38 113 THR A O 1
ATOM 822 N N . ALA A 1 114 ? 3.150 -31.326 9.631 1.00 56.88 114 ALA A N 1
ATOM 823 C CA . ALA A 1 114 ? 1.931 -30.562 9.396 1.00 56.88 114 ALA A CA 1
ATOM 824 C C . ALA A 1 114 ? 1.780 -30.247 7.893 1.00 56.88 114 ALA A C 1
ATOM 826 O O . ALA A 1 114 ? 2.712 -29.696 7.297 1.00 56.88 114 ALA A O 1
ATOM 827 N N . PRO A 1 115 ? 0.618 -30.530 7.267 1.00 53.47 115 PRO A N 1
ATOM 828 C CA . PRO A 1 115 ? 0.405 -30.204 5.864 1.00 53.47 115 PRO A CA 1
ATOM 829 C C . PRO A 1 115 ? 0.609 -28.702 5.662 1.00 53.47 115 PRO A C 1
ATOM 831 O O . PRO A 1 115 ? 0.036 -27.875 6.381 1.00 53.47 115 PRO A O 1
ATOM 834 N N . ALA A 1 116 ? 1.455 -28.345 4.693 1.00 58.62 116 ALA A N 1
ATOM 835 C CA . ALA A 1 116 ? 1.732 -26.958 4.362 1.00 58.62 116 ALA A CA 1
ATOM 836 C C . ALA A 1 116 ? 0.409 -26.262 4.022 1.00 58.62 116 ALA A C 1
ATOM 838 O O . ALA A 1 116 ? -0.210 -26.538 2.995 1.00 58.62 116 ALA A O 1
ATOM 839 N N . ARG A 1 117 ? -0.047 -25.374 4.914 1.00 57.34 117 ARG A N 1
ATOM 840 C CA . ARG A 1 117 ? -1.276 -24.600 4.717 1.00 57.34 117 ARG A CA 1
ATOM 841 C C . ARG A 1 117 ? -1.235 -23.975 3.316 1.00 57.34 117 ARG A C 1
ATOM 843 O O . ARG A 1 117 ? -0.211 -23.360 2.995 1.00 57.34 117 ARG A O 1
ATOM 850 N N . PRO A 1 118 ? -2.303 -24.090 2.500 1.00 54.16 118 PRO A N 1
ATOM 851 C CA . PRO A 1 118 ? -2.304 -23.540 1.152 1.00 54.16 118 PRO A CA 1
ATOM 852 C C . PRO A 1 118 ? -1.892 -22.073 1.222 1.00 54.16 118 PRO A C 1
ATOM 854 O O . PRO A 1 118 ? -2.451 -21.289 2.001 1.00 54.16 118 PRO A O 1
ATOM 857 N N . ARG A 1 119 ? -0.851 -21.718 0.462 1.00 58.25 119 ARG A N 1
ATOM 858 C CA . ARG A 1 119 ? -0.352 -20.343 0.407 1.00 58.25 119 ARG A CA 1
ATOM 859 C C . ARG A 1 119 ? -1.498 -19.506 -0.141 1.00 58.25 119 ARG A C 1
ATOM 861 O O . ARG A 1 119 ? -1.879 -19.669 -1.294 1.00 58.25 119 ARG A O 1
ATOM 868 N N . SER A 1 120 ? -2.095 -18.669 0.706 1.00 64.19 120 SER A N 1
ATOM 869 C CA . SER A 1 120 ? -3.205 -17.817 0.284 1.00 64.19 120 SER A CA 1
ATOM 870 C C . SER A 1 120 ? -2.775 -16.990 -0.924 1.00 64.19 120 SER A C 1
ATOM 872 O O . SER A 1 120 ? -1.630 -16.526 -0.967 1.00 64.19 120 SER A O 1
ATOM 874 N N . ALA A 1 121 ? -3.693 -16.814 -1.877 1.00 69.31 121 ALA A N 1
ATOM 875 C CA . ALA A 1 121 ? -3.468 -15.996 -3.059 1.00 69.31 121 ALA A CA 1
ATOM 876 C C . ALA A 1 121 ? -2.846 -14.639 -2.673 1.00 69.31 121 ALA A C 1
ATOM 878 O O . ALA A 1 121 ? -3.147 -14.094 -1.599 1.00 69.31 121 ALA A O 1
ATOM 879 N N . PRO A 1 122 ? -1.946 -14.095 -3.506 1.00 75.19 122 PRO A N 1
ATOM 880 C CA . PRO A 1 122 ? -1.285 -12.834 -3.213 1.00 75.19 122 PRO A CA 1
ATOM 881 C C . PRO A 1 122 ? -2.335 -11.732 -3.067 1.00 75.19 122 PRO A C 1
ATOM 883 O O . PRO A 1 122 ? -3.023 -11.379 -4.010 1.00 75.19 122 PRO A O 1
ATOM 886 N N . SER A 1 123 ? -2.458 -11.181 -1.863 1.00 85.06 123 SER A N 1
ATOM 887 C CA . SER A 1 123 ? -3.334 -10.038 -1.591 1.00 85.06 123 SER A CA 1
ATOM 888 C C . SER A 1 123 ? -2.551 -8.733 -1.668 1.00 85.06 123 SER A C 1
ATOM 890 O O . SER A 1 123 ? -1.380 -8.712 -1.264 1.00 85.06 123 SER A O 1
ATOM 892 N N . LEU A 1 124 ? -3.213 -7.628 -2.022 1.00 88.12 124 LEU A N 1
ATOM 893 C CA . LEU A 1 124 ? -2.617 -6.300 -1.916 1.00 88.12 124 LEU A CA 1
ATOM 894 C C . LEU A 1 124 ? -2.110 -6.074 -0.471 1.00 88.12 124 LEU A C 1
ATOM 896 O O . LEU A 1 124 ? -2.855 -6.315 0.495 1.00 88.12 124 LEU A O 1
ATOM 900 N N . PRO A 1 125 ? -0.846 -5.654 -0.274 1.00 89.19 125 PRO A N 1
ATOM 901 C CA . PRO A 1 125 ? -0.360 -5.299 1.053 1.00 89.19 125 PRO A CA 1
ATOM 902 C C . PRO A 1 125 ? -1.127 -4.077 1.564 1.00 89.19 125 PRO A C 1
ATOM 904 O O . PRO A 1 125 ? -1.276 -3.099 0.846 1.00 89.19 125 PRO A O 1
ATOM 907 N N . LEU A 1 126 ? -1.585 -4.099 2.816 1.00 89.56 126 LEU A N 1
ATOM 908 C CA . LEU A 1 126 ? -2.367 -2.991 3.386 1.00 89.56 126 LEU A CA 1
ATOM 909 C C . LEU A 1 126 ? -1.517 -1.778 3.800 1.00 89.56 126 LEU A C 1
ATOM 911 O O . LEU A 1 126 ? -2.044 -0.693 4.013 1.00 89.56 126 LEU A O 1
ATOM 915 N N . ILE A 1 127 ? -0.206 -1.965 3.959 1.00 90.56 127 ILE A N 1
ATOM 916 C CA . ILE A 1 127 ? 0.704 -0.985 4.566 1.00 90.56 127 ILE A CA 1
ATOM 917 C C . ILE A 1 127 ? 1.722 -0.517 3.527 1.00 90.56 127 ILE A C 1
ATOM 919 O O . ILE A 1 127 ? 2.167 -1.291 2.674 1.00 90.56 127 ILE A O 1
ATOM 923 N N . ASP A 1 128 ? 2.131 0.749 3.613 1.00 88.75 128 ASP A N 1
ATOM 924 C CA . ASP A 1 128 ? 3.223 1.268 2.800 1.00 88.75 128 ASP A CA 1
ATOM 925 C C . ASP A 1 128 ? 4.581 0.641 3.151 1.00 88.75 128 ASP A C 1
ATOM 927 O O . ASP A 1 128 ? 4.998 0.706 4.316 1.00 88.75 128 ASP A O 1
ATOM 931 N N . PRO A 1 129 ? 5.320 0.093 2.156 1.00 81.44 129 PRO A N 1
ATOM 932 C CA . PRO A 1 129 ? 6.662 -0.406 2.392 1.00 81.44 129 PRO A CA 1
ATOM 933 C C . PRO A 1 129 ? 7.537 0.757 2.857 1.00 81.44 129 PRO A C 1
ATOM 935 O O . PRO A 1 129 ? 7.636 1.801 2.201 1.00 81.44 129 PRO A O 1
ATOM 938 N N . ILE A 1 130 ? 8.172 0.578 4.010 1.00 76.44 130 ILE A N 1
ATOM 939 C CA . ILE A 1 130 ? 9.148 1.532 4.526 1.00 76.44 130 ILE A CA 1
ATOM 940 C C . ILE A 1 130 ? 10.395 1.412 3.645 1.00 76.44 130 ILE A C 1
ATOM 942 O O . ILE A 1 130 ? 10.859 0.308 3.356 1.00 76.44 130 ILE A O 1
ATOM 946 N N . ARG A 1 131 ? 10.934 2.546 3.181 1.00 69.81 131 ARG A N 1
ATOM 947 C CA . ARG A 1 131 ? 12.255 2.538 2.543 1.00 69.81 131 ARG A CA 1
ATOM 948 C C . ARG A 1 131 ? 13.284 2.326 3.640 1.00 69.81 131 ARG A C 1
ATOM 950 O O . ARG A 1 131 ? 13.629 3.274 4.332 1.00 69.81 131 ARG A O 1
ATOM 957 N N . LEU A 1 132 ? 13.736 1.090 3.783 1.00 66.94 132 LEU A N 1
ATOM 958 C CA . LEU A 1 132 ? 14.970 0.811 4.498 1.00 66.94 132 LEU A CA 1
ATOM 959 C C . LEU A 1 132 ? 16.136 1.356 3.655 1.00 66.94 132 LEU A C 1
ATOM 961 O O . LEU A 1 132 ? 16.050 1.303 2.416 1.00 66.94 132 LEU A O 1
ATOM 965 N N . PRO A 1 133 ? 17.193 1.906 4.277 1.00 58.34 133 PRO A N 1
ATOM 966 C CA . PRO A 1 133 ? 18.429 2.189 3.561 1.00 58.34 133 PRO A CA 1
ATOM 967 C C . PRO A 1 133 ? 18.863 0.895 2.867 1.00 58.34 133 PRO A C 1
ATOM 969 O O . PRO A 1 133 ? 18.964 -0.157 3.495 1.00 58.34 133 PRO A O 1
ATOM 972 N N . ARG A 1 134 ? 18.999 0.934 1.538 1.00 59.41 134 ARG A N 1
ATOM 973 C CA . ARG A 1 134 ? 19.434 -0.246 0.790 1.00 59.41 134 ARG A CA 1
ATOM 974 C C . ARG A 1 134 ? 20.947 -0.374 0.951 1.00 59.41 134 ARG A C 1
ATOM 976 O O . ARG A 1 134 ? 21.628 0.596 0.612 1.00 59.41 134 ARG A O 1
ATOM 983 N N . PRO A 1 135 ? 21.475 -1.525 1.396 1.00 47.06 135 PRO A N 1
ATOM 984 C CA . PRO A 1 135 ? 22.896 -1.788 1.254 1.00 47.06 135 PRO A CA 1
ATOM 985 C C . PRO A 1 135 ? 23.203 -1.884 -0.247 1.00 47.06 135 PRO A C 1
ATOM 987 O O . PRO A 1 135 ? 22.503 -2.578 -0.983 1.00 47.06 135 PRO A O 1
ATOM 990 N N . GLY A 1 136 ? 24.192 -1.122 -0.713 1.00 57.38 136 GLY A N 1
ATOM 991 C CA . GLY A 1 136 ? 24.685 -1.177 -2.090 1.00 57.38 136 GLY A CA 1
ATOM 992 C C . GLY A 1 136 ? 23.779 -0.497 -3.120 1.00 57.38 136 GLY A C 1
ATOM 993 O O . GLY A 1 136 ? 22.938 -1.116 -3.771 1.00 57.38 136 GLY A O 1
ATOM 994 N N . ARG A 1 137 ? 23.995 0.799 -3.353 1.00 57.56 137 ARG A N 1
ATOM 995 C CA . ARG A 1 137 ? 23.605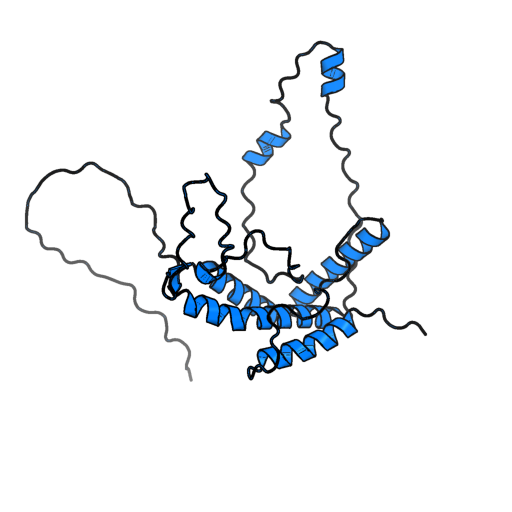 1.397 -4.635 1.00 57.56 137 ARG A CA 1
ATOM 996 C C . ARG A 1 137 ? 24.623 0.905 -5.665 1.00 57.56 137 ARG A C 1
ATOM 998 O O . ARG A 1 137 ? 25.811 1.074 -5.431 1.00 57.56 137 ARG A O 1
ATOM 1005 N N . HIS A 1 138 ? 24.180 0.321 -6.781 1.00 64.19 138 HIS A N 1
ATOM 1006 C CA . HIS A 1 138 ? 25.070 0.100 -7.925 1.00 64.19 138 HIS A CA 1
ATOM 1007 C C . HIS A 1 138 ? 25.663 1.456 -8.317 1.00 64.19 138 HIS A C 1
ATOM 1009 O O . HIS A 1 138 ? 24.935 2.351 -8.768 1.00 64.19 138 HIS A O 1
ATOM 1015 N N . VAL A 1 139 ? 26.959 1.621 -8.077 1.00 64.00 139 VAL A N 1
ATOM 1016 C CA . VAL A 1 139 ? 27.699 2.802 -8.489 1.00 64.00 139 VAL A CA 1
ATOM 1017 C C . VAL A 1 139 ? 28.221 2.496 -9.887 1.00 64.00 139 VAL A C 1
ATOM 1019 O O . VAL A 1 139 ? 28.969 1.533 -10.041 1.00 64.00 139 VAL A O 1
ATOM 1022 N N . PRO A 1 140 ? 27.789 3.233 -10.925 1.00 64.88 140 PRO A N 1
ATOM 1023 C CA . PRO A 1 140 ? 28.303 2.986 -12.260 1.00 64.88 140 PRO A CA 1
ATOM 1024 C C . PRO A 1 140 ? 29.822 3.223 -12.276 1.00 64.88 140 PRO A C 1
ATOM 1026 O O . PRO A 1 140 ? 30.292 4.067 -11.507 1.00 64.88 140 PRO A O 1
ATOM 1029 N N . PRO A 1 141 ? 30.585 2.551 -13.154 1.00 67.00 141 PRO A N 1
ATOM 1030 C CA . PRO A 1 141 ? 32.047 2.593 -13.112 1.00 67.00 141 PRO A CA 1
ATOM 1031 C C . PRO A 1 141 ? 32.670 3.988 -13.093 1.00 67.00 141 PRO A C 1
ATOM 1033 O O . PRO A 1 141 ? 33.638 4.231 -12.381 1.00 67.00 141 PRO A O 1
ATOM 1036 N N . HIS A 1 142 ? 32.053 4.947 -13.784 1.00 68.50 142 HIS A N 1
ATOM 1037 C CA . HIS A 1 142 ? 32.504 6.338 -13.806 1.00 68.50 142 HIS A CA 1
ATOM 1038 C C . HIS A 1 142 ? 32.292 7.107 -12.483 1.00 68.50 142 HIS A C 1
ATOM 1040 O O . HIS A 1 142 ? 32.922 8.140 -12.294 1.00 68.50 142 HIS A O 1
ATOM 1046 N N . ARG A 1 143 ? 31.423 6.634 -11.575 1.00 66.25 143 ARG A N 1
ATOM 1047 C CA . ARG A 1 143 ? 31.155 7.232 -10.246 1.00 66.25 143 ARG A CA 1
ATOM 1048 C C . ARG A 1 143 ? 31.759 6.445 -9.088 1.00 66.25 143 ARG A C 1
ATOM 1050 O O . ARG A 1 143 ? 31.577 6.847 -7.940 1.00 66.25 143 ARG A O 1
ATOM 1057 N N . ALA A 1 144 ? 32.396 5.306 -9.351 1.00 67.88 144 ALA A N 1
ATOM 1058 C CA . ALA A 1 144 ? 33.044 4.548 -8.294 1.00 67.88 144 ALA A CA 1
ATOM 1059 C C . ALA A 1 144 ? 34.238 5.348 -7.754 1.00 67.88 144 ALA A C 1
ATOM 1061 O O . ALA A 1 144 ? 34.943 5.973 -8.552 1.00 67.88 144 ALA A O 1
ATOM 1062 N N . PRO A 1 145 ? 34.458 5.372 -6.426 1.00 67.88 145 PRO A N 1
ATOM 1063 C CA . PRO A 1 145 ? 35.606 6.063 -5.858 1.00 67.88 145 PRO A CA 1
ATOM 1064 C C . PRO A 1 145 ? 36.886 5.503 -6.484 1.00 67.88 145 PRO A C 1
ATOM 1066 O O . PRO A 1 145 ? 37.170 4.312 -6.384 1.00 67.88 145 PRO A O 1
ATOM 1069 N N . ARG A 1 146 ? 37.651 6.372 -7.150 1.00 66.69 146 ARG A N 1
ATOM 1070 C CA . ARG A 1 146 ? 38.922 6.040 -7.812 1.00 66.69 146 ARG A CA 1
ATOM 1071 C C . ARG A 1 146 ? 40.090 6.118 -6.827 1.00 66.69 146 ARG A C 1
ATOM 1073 O O . ARG A 1 146 ? 41.127 6.688 -7.138 1.00 66.69 146 ARG A O 1
ATOM 1080 N N . ILE A 1 147 ? 39.887 5.621 -5.613 1.00 67.88 147 ILE A N 1
ATOM 1081 C CA . ILE A 1 147 ? 40.921 5.633 -4.581 1.00 67.88 147 ILE A CA 1
ATOM 1082 C C . ILE A 1 147 ? 41.773 4.385 -4.803 1.00 67.88 147 ILE A C 1
ATOM 1084 O O . ILE A 1 147 ? 41.309 3.268 -4.588 1.00 67.88 147 ILE A O 1
ATOM 1088 N N . SER A 1 148 ? 42.998 4.575 -5.285 1.00 64.75 148 SER A N 1
ATOM 1089 C CA . SER A 1 148 ? 44.042 3.550 -5.310 1.00 64.75 148 SER A CA 1
ATOM 1090 C C . SER A 1 148 ? 45.046 3.869 -4.210 1.00 64.75 148 SER A C 1
ATOM 1092 O O . SER A 1 148 ? 45.635 4.948 -4.221 1.00 64.75 148 SER A O 1
ATOM 1094 N N . PHE A 1 149 ? 45.227 2.956 -3.260 1.00 64.31 149 PHE A N 1
ATOM 1095 C CA . PHE A 1 149 ? 46.273 3.085 -2.249 1.00 64.31 149 PHE A CA 1
ATOM 1096 C C . PHE A 1 149 ? 47.629 2.712 -2.877 1.00 64.31 149 PHE A C 1
ATOM 1098 O O . PHE A 1 149 ? 47.693 1.691 -3.569 1.00 64.31 149 PHE A O 1
ATOM 1105 N N . PRO A 1 150 ? 48.706 3.495 -2.670 1.00 63.91 150 PRO A N 1
ATOM 1106 C CA . PRO A 1 150 ? 50.049 3.099 -3.091 1.00 63.91 150 PRO A CA 1
ATOM 1107 C C . PRO A 1 150 ? 50.402 1.725 -2.502 1.00 63.91 150 PRO A C 1
ATOM 1109 O O . PRO A 1 150 ? 50.219 1.507 -1.308 1.00 63.91 150 PRO A O 1
ATOM 1112 N N . GLY A 1 151 ? 50.850 0.783 -3.337 1.00 70.81 151 GLY A N 1
ATOM 1113 C CA . GLY A 1 151 ? 51.158 -0.597 -2.925 1.00 70.81 151 GLY A CA 1
ATOM 1114 C C . GLY A 1 151 ? 49.980 -1.583 -2.958 1.00 70.81 151 GLY A C 1
ATOM 1115 O O . GLY A 1 151 ? 50.202 -2.785 -2.860 1.00 70.81 151 GLY A O 1
ATOM 1116 N N . ALA A 1 152 ? 48.740 -1.124 -3.166 1.00 66.44 152 ALA A N 1
ATOM 1117 C CA . ALA A 1 152 ? 47.593 -1.997 -3.415 1.00 66.44 152 ALA A CA 1
ATOM 1118 C C . ALA A 1 152 ? 47.398 -2.196 -4.928 1.00 66.44 152 ALA A C 1
ATOM 1120 O O . ALA A 1 152 ? 46.640 -1.472 -5.581 1.00 66.44 152 ALA A O 1
ATOM 1121 N N . ALA A 1 153 ? 48.097 -3.175 -5.499 1.00 59.56 153 ALA A N 1
ATOM 1122 C CA . ALA A 1 153 ? 47.839 -3.638 -6.857 1.00 59.56 153 ALA A CA 1
ATOM 1123 C C . ALA A 1 153 ? 46.583 -4.523 -6.848 1.00 59.56 153 ALA A C 1
ATOM 1125 O O . ALA A 1 153 ? 46.650 -5.700 -6.526 1.00 59.56 153 ALA A O 1
ATOM 1126 N N . ASP A 1 154 ? 45.416 -3.906 -7.044 1.00 60.59 154 ASP A N 1
ATOM 1127 C CA . ASP A 1 154 ? 44.446 -4.337 -8.060 1.00 60.59 154 ASP A CA 1
ATOM 1128 C C . ASP A 1 154 ? 43.109 -3.610 -7.908 1.00 60.59 154 ASP A C 1
ATOM 1130 O O . ASP A 1 154 ? 42.448 -3.600 -6.864 1.00 60.59 154 ASP A O 1
ATOM 1134 N N . ARG A 1 155 ? 42.662 -3.008 -9.013 1.00 60.41 155 ARG A N 1
ATOM 1135 C CA . ARG A 1 155 ? 41.311 -2.458 -9.117 1.00 60.41 155 ARG A CA 1
ATOM 1136 C C . ARG A 1 155 ? 40.343 -3.629 -9.240 1.00 60.41 155 ARG A C 1
ATOM 1138 O O . ARG A 1 155 ? 40.315 -4.285 -10.276 1.00 60.41 155 ARG A O 1
ATOM 1145 N N . ARG A 1 156 ? 39.503 -3.866 -8.227 1.00 61.22 156 ARG A N 1
ATOM 1146 C CA . ARG A 1 156 ? 38.401 -4.833 -8.363 1.00 61.22 156 ARG A CA 1
ATOM 1147 C C . ARG A 1 156 ? 37.482 -4.394 -9.514 1.00 61.22 156 ARG A C 1
ATOM 1149 O O . ARG A 1 156 ? 36.960 -3.275 -9.450 1.00 61.22 156 ARG A O 1
ATOM 1156 N N . PRO A 1 157 ? 37.255 -5.235 -10.541 1.00 64.81 157 PRO A N 1
ATOM 1157 C CA . PRO A 1 157 ? 36.302 -4.927 -11.596 1.00 64.81 157 PRO A CA 1
ATOM 1158 C C . PRO A 1 157 ? 34.923 -4.679 -10.988 1.00 64.81 157 PRO A C 1
ATOM 1160 O O . PRO A 1 157 ? 34.452 -5.436 -10.136 1.00 64.81 157 PRO A O 1
ATOM 1163 N N . LEU A 1 158 ? 34.270 -3.602 -11.411 1.00 69.31 158 LEU A N 1
ATOM 1164 C CA . LEU A 1 158 ? 32.878 -3.379 -11.045 1.00 69.31 158 LEU A CA 1
ATOM 1165 C C . LEU A 1 158 ? 31.999 -4.321 -11.869 1.00 69.31 158 LEU A C 1
ATOM 1167 O O . LEU A 1 158 ? 32.300 -4.547 -13.043 1.00 69.31 158 LEU A O 1
ATOM 1171 N N . PRO A 1 159 ? 30.909 -4.855 -11.290 1.00 71.31 159 PRO A N 1
ATOM 1172 C CA . PRO A 1 159 ? 29.975 -5.665 -12.053 1.00 71.31 159 PRO A CA 1
ATOM 1173 C C . PRO A 1 159 ? 29.445 -4.854 -13.238 1.00 71.31 159 PRO A C 1
ATOM 1175 O O . PRO A 1 159 ? 29.125 -3.669 -13.096 1.00 71.31 159 PRO A O 1
ATOM 1178 N N . GLN A 1 160 ? 29.352 -5.492 -14.404 1.00 73.06 160 GLN A N 1
ATOM 1179 C CA . GLN A 1 160 ? 28.764 -4.853 -15.574 1.00 73.06 160 GLN A CA 1
ATOM 1180 C C . GLN A 1 160 ? 27.297 -4.501 -15.279 1.00 73.06 160 GLN A C 1
ATOM 1182 O O . GLN A 1 160 ? 26.588 -5.283 -14.630 1.00 73.06 160 GLN A O 1
ATOM 1187 N N . PRO A 1 161 ? 26.823 -3.316 -15.701 1.00 75.06 161 PRO A N 1
ATOM 1188 C CA . PRO A 1 161 ? 25.427 -2.973 -15.526 1.00 75.06 161 PRO A CA 1
ATOM 1189 C C . PRO A 1 161 ? 24.562 -3.959 -16.327 1.00 75.06 161 PRO A C 1
ATOM 1191 O O . PRO A 1 161 ? 24.905 -4.292 -17.457 1.00 75.06 161 PRO A O 1
ATOM 1194 N N . PRO A 1 162 ? 23.424 -4.401 -15.774 1.00 83.31 162 PRO A N 1
ATOM 1195 C CA . PRO A 1 162 ? 22.518 -5.301 -16.481 1.00 83.31 162 PRO A CA 1
ATOM 1196 C C . PRO A 1 162 ? 21.955 -4.639 -17.745 1.00 83.31 162 PRO A C 1
ATOM 1198 O O . PRO A 1 162 ? 21.605 -3.448 -17.697 1.00 83.31 162 PRO A O 1
ATOM 1201 N N . ALA A 1 163 ? 21.823 -5.403 -18.831 1.00 83.88 163 ALA A N 1
ATOM 1202 C CA . ALA A 1 163 ? 21.387 -4.883 -20.119 1.00 83.88 1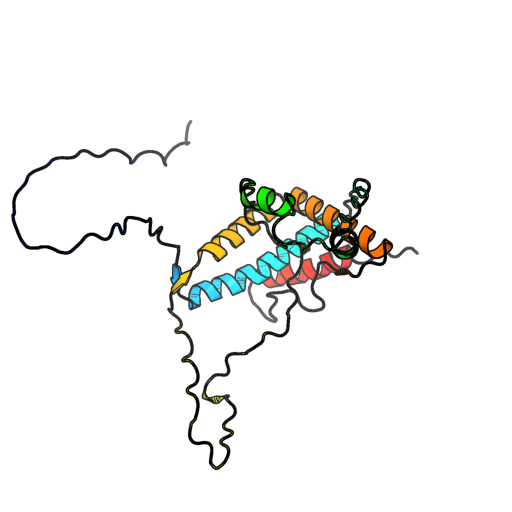63 ALA A CA 1
ATOM 1203 C C . ALA A 1 163 ? 19.879 -4.543 -20.117 1.00 83.88 163 ALA A C 1
ATOM 1205 O O . ALA A 1 163 ? 19.102 -5.076 -19.311 1.00 83.88 163 ALA A O 1
ATOM 1206 N N . PRO A 1 164 ? 19.426 -3.612 -20.980 1.00 86.50 164 PRO A N 1
ATOM 1207 C CA . PRO A 1 164 ? 18.018 -3.211 -21.054 1.00 86.50 164 PRO A CA 1
ATOM 1208 C C . PRO A 1 164 ? 17.048 -4.351 -21.391 1.00 86.50 164 PRO A C 1
ATOM 1210 O O . PRO A 1 164 ? 15.898 -4.307 -20.938 1.00 86.50 16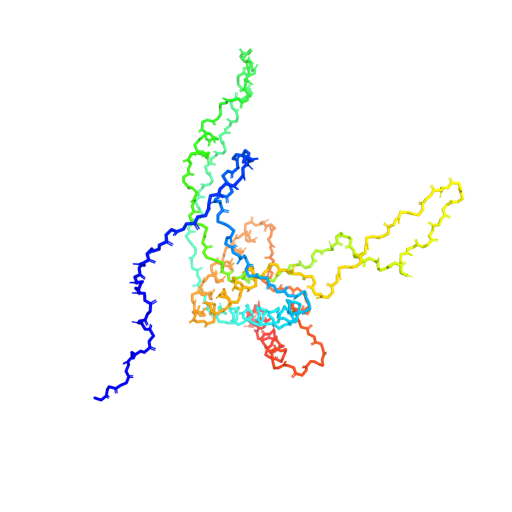4 PRO A O 1
ATOM 1213 N N . ASP A 1 165 ? 17.523 -5.353 -22.129 1.00 90.06 165 ASP A N 1
ATOM 1214 C CA . ASP A 1 165 ? 16.712 -6.447 -22.672 1.00 90.06 165 ASP A CA 1
ATOM 1215 C C . ASP A 1 165 ? 16.874 -7.763 -21.911 1.00 90.06 165 ASP A C 1
ATOM 1217 O O . ASP A 1 165 ? 16.234 -8.751 -22.259 1.00 90.06 165 ASP A O 1
ATOM 1221 N N . ASP A 1 166 ? 17.638 -7.754 -20.810 1.00 88.19 166 ASP A N 1
ATOM 1222 C CA . ASP A 1 166 ? 17.752 -8.900 -19.909 1.00 88.19 166 ASP A CA 1
ATOM 1223 C C . ASP A 1 166 ? 16.350 -9.415 -19.525 1.00 88.19 166 ASP A C 1
ATOM 1225 O O . ASP A 1 166 ? 15.549 -8.627 -18.986 1.00 88.19 166 ASP A O 1
ATOM 1229 N N . PRO A 1 167 ? 16.043 -10.708 -19.740 1.00 91.56 167 PRO A N 1
ATOM 1230 C CA . PRO A 1 167 ? 14.751 -11.268 -19.380 1.00 91.56 167 PRO A CA 1
ATOM 1231 C C . PRO A 1 167 ? 14.583 -11.263 -17.858 1.00 91.56 167 PRO A C 1
ATOM 1233 O O . PRO A 1 167 ? 15.454 -11.691 -17.099 1.00 91.56 167 PRO A O 1
ATOM 1236 N N . LEU A 1 168 ? 13.441 -10.760 -17.394 1.00 91.38 168 LEU A N 1
ATOM 1237 C CA . LEU A 1 168 ? 13.043 -10.780 -15.991 1.00 91.38 168 LEU A CA 1
ATOM 1238 C C . LEU A 1 168 ? 11.768 -11.593 -15.815 1.00 91.38 168 LEU A C 1
ATOM 1240 O O . LEU A 1 168 ? 10.798 -11.381 -16.536 1.00 91.38 168 LEU A O 1
ATOM 1244 N N . ASP A 1 169 ? 11.745 -12.442 -14.788 1.00 91.19 169 ASP A N 1
ATOM 1245 C CA . ASP A 1 169 ? 10.540 -13.159 -14.371 1.00 91.19 169 ASP A CA 1
ATOM 1246 C C . ASP A 1 169 ? 9.406 -12.174 -14.021 1.00 91.19 169 ASP A C 1
ATOM 1248 O O . ASP A 1 169 ? 9.488 -11.381 -13.074 1.00 91.19 169 ASP A O 1
ATOM 1252 N N . ALA A 1 170 ? 8.335 -12.234 -14.806 1.00 92.44 170 ALA A N 1
ATOM 1253 C CA . ALA A 1 170 ? 7.142 -11.412 -14.710 1.00 92.44 170 ALA A CA 1
ATOM 1254 C C . ALA A 1 170 ? 6.029 -12.072 -13.882 1.00 92.44 170 ALA A C 1
ATOM 1256 O O . ALA A 1 170 ? 4.999 -11.437 -13.643 1.00 92.44 170 ALA A O 1
ATOM 1257 N N . THR A 1 171 ? 6.229 -13.285 -13.356 1.00 91.31 171 THR A N 1
ATOM 1258 C CA . THR A 1 171 ? 5.229 -13.994 -12.536 1.00 91.31 171 THR A CA 1
ATOM 1259 C C . THR A 1 171 ? 4.754 -13.118 -11.378 1.00 91.31 171 THR A C 1
ATOM 1261 O O . THR A 1 171 ? 3.561 -12.890 -11.171 1.00 91.31 171 THR A O 1
ATOM 1264 N N . ARG A 1 172 ? 5.700 -12.514 -10.649 1.00 89.88 172 ARG A N 1
ATOM 1265 C CA . ARG A 1 172 ? 5.384 -11.629 -9.520 1.00 89.88 172 ARG A CA 1
ATOM 1266 C C . ARG A 1 172 ? 4.662 -10.349 -9.947 1.00 89.88 172 ARG A C 1
ATOM 1268 O O . ARG A 1 172 ? 3.948 -9.763 -9.134 1.00 89.88 172 ARG A O 1
ATOM 1275 N N . LEU A 1 173 ? 4.871 -9.889 -11.178 1.00 92.75 173 LEU A N 1
ATOM 1276 C CA . LEU A 1 173 ? 4.177 -8.727 -11.724 1.00 92.75 173 LEU A CA 1
ATOM 1277 C C . LEU A 1 173 ? 2.701 -9.058 -11.971 1.00 92.75 173 LEU A C 1
ATOM 1279 O O . LEU A 1 173 ? 1.842 -8.319 -11.495 1.00 92.75 173 LEU A O 1
ATOM 1283 N N . GLY A 1 174 ? 2.420 -10.202 -12.602 1.00 92.62 174 GLY A N 1
ATOM 1284 C CA . GLY A 1 174 ? 1.058 -10.699 -12.816 1.00 92.62 174 GLY A CA 1
ATOM 1285 C C . GLY A 1 174 ? 0.302 -10.907 -11.503 1.00 92.62 174 GLY A C 1
ATOM 1286 O O . GLY A 1 174 ? -0.798 -10.390 -11.329 1.00 92.62 174 GLY A O 1
ATOM 1287 N N . LEU A 1 175 ? 0.942 -11.539 -10.516 1.00 92.00 175 LEU A N 1
ATOM 1288 C CA . LEU A 1 175 ? 0.365 -11.723 -9.179 1.00 92.00 175 LEU A CA 1
ATOM 1289 C C . LEU A 1 175 ? 0.016 -10.399 -8.483 1.00 92.00 175 LEU A C 1
ATOM 1291 O O . LEU A 1 175 ? -0.964 -10.326 -7.748 1.00 92.00 175 LEU A O 1
ATOM 1295 N N . ARG A 1 176 ? 0.805 -9.341 -8.699 1.00 93.06 176 ARG A N 1
ATOM 1296 C CA . ARG A 1 176 ? 0.529 -8.013 -8.129 1.00 93.06 176 ARG A CA 1
ATOM 1297 C C . ARG A 1 176 ? -0.606 -7.293 -8.843 1.00 93.06 176 ARG A C 1
ATOM 1299 O O . ARG A 1 176 ? -1.394 -6.635 -8.173 1.00 93.06 176 ARG A O 1
ATOM 1306 N N . LEU A 1 177 ? -0.694 -7.426 -10.165 1.00 94.12 177 LEU A N 1
ATOM 1307 C CA . LEU A 1 177 ? -1.816 -6.903 -10.943 1.00 94.12 177 LEU A CA 1
ATOM 1308 C C . LEU A 1 177 ? -3.121 -7.586 -10.538 1.00 94.12 177 LEU A C 1
ATOM 1310 O O . LEU A 1 177 ? -4.095 -6.896 -10.259 1.00 94.12 177 LEU A O 1
ATOM 1314 N N . ARG A 1 178 ? -3.113 -8.917 -10.395 1.00 94.50 178 ARG A N 1
ATOM 1315 C CA . ARG A 1 178 ? -4.273 -9.670 -9.906 1.00 94.50 178 ARG A CA 1
ATOM 1316 C C . ARG A 1 178 ? -4.686 -9.227 -8.505 1.00 94.50 178 ARG A C 1
ATOM 1318 O O . ARG A 1 178 ? -5.845 -8.918 -8.281 1.00 94.50 178 ARG A O 1
ATOM 1325 N N . ALA A 1 179 ? -3.720 -9.098 -7.596 1.00 94.50 179 ALA A N 1
ATOM 1326 C CA . ALA A 1 179 ? -3.967 -8.619 -6.240 1.00 94.50 179 ALA A CA 1
ATOM 1327 C C . ALA A 1 179 ? -4.544 -7.193 -6.189 1.00 94.50 179 ALA A C 1
ATOM 1329 O O . ALA A 1 179 ? -5.266 -6.860 -5.250 1.00 94.50 179 ALA A O 1
ATOM 1330 N N . LEU A 1 180 ? -4.170 -6.339 -7.148 1.00 95.06 180 LEU A N 1
ATOM 1331 C CA . LEU A 1 180 ? -4.715 -4.993 -7.293 1.00 95.06 180 LEU A CA 1
ATOM 1332 C C . LEU A 1 180 ? -6.147 -5.037 -7.831 1.00 95.06 180 LEU A C 1
ATOM 1334 O O . LEU A 1 180 ? -6.996 -4.373 -7.249 1.00 95.06 180 LEU A O 1
ATOM 1338 N N . ALA A 1 181 ? -6.409 -5.832 -8.871 1.00 94.81 181 ALA A N 1
ATOM 1339 C CA . ALA A 1 181 ? -7.751 -6.035 -9.417 1.00 94.81 181 ALA A CA 1
ATOM 1340 C C . ALA A 1 181 ? -8.705 -6.569 -8.339 1.00 94.81 181 ALA A C 1
ATOM 1342 O O . ALA A 1 181 ? -9.665 -5.893 -8.001 1.00 94.81 181 ALA A O 1
ATOM 1343 N N . ASP A 1 182 ? -8.340 -7.662 -7.657 1.00 94.44 182 ASP A N 1
ATOM 1344 C CA . ASP A 1 182 ? -9.149 -8.247 -6.577 1.00 94.44 182 ASP A CA 1
ATOM 1345 C C . ASP A 1 182 ? -9.424 -7.248 -5.428 1.00 94.44 182 ASP A C 1
ATOM 1347 O O . ASP A 1 182 ? -10.412 -7.369 -4.701 1.00 94.44 182 ASP A O 1
ATOM 1351 N N . ALA A 1 183 ? -8.528 -6.277 -5.210 1.00 94.94 183 ALA A N 1
ATOM 1352 C CA . ALA A 1 183 ? -8.704 -5.239 -4.197 1.00 94.94 183 ALA A CA 1
ATOM 1353 C C . ALA A 1 183 ? -9.651 -4.115 -4.625 1.00 94.94 183 ALA A C 1
ATOM 1355 O O . ALA A 1 183 ? -10.291 -3.519 -3.758 1.00 94.94 183 ALA A O 1
ATOM 1356 N N . LEU A 1 184 ? -9.708 -3.820 -5.922 1.00 94.50 184 LEU A N 1
ATOM 1357 C CA . LEU A 1 184 ? -10.617 -2.833 -6.494 1.00 94.50 184 LEU A CA 1
ATOM 1358 C C . LEU A 1 184 ? -12.007 -3.435 -6.744 1.00 94.50 184 LEU A C 1
ATOM 1360 O O . LEU A 1 184 ? -12.991 -2.753 -6.480 1.00 94.50 184 LEU A O 1
ATOM 1364 N N . ASP A 1 185 ? -12.084 -4.711 -7.134 1.00 95.62 185 ASP A N 1
ATOM 1365 C CA . ASP A 1 185 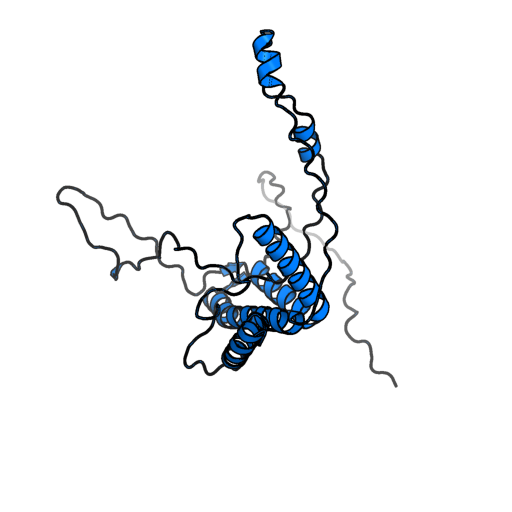? -13.340 -5.448 -7.339 1.00 95.62 185 ASP A CA 1
ATOM 1366 C C . ASP A 1 185 ? -14.127 -5.622 -6.027 1.00 95.62 185 ASP A C 1
ATOM 1368 O O . ASP A 1 185 ? -15.351 -5.530 -6.009 1.00 95.62 185 ASP A O 1
ATOM 1372 N N . ASP A 1 186 ? -13.431 -5.841 -4.902 1.00 94.62 186 ASP A N 1
ATOM 1373 C CA . ASP A 1 186 ? -14.041 -5.963 -3.570 1.00 94.62 186 ASP A CA 1
ATOM 1374 C C . ASP A 1 186 ? -13.3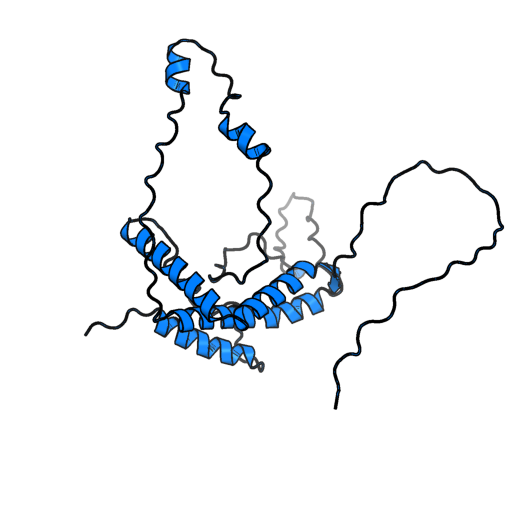48 -5.047 -2.552 1.00 94.62 186 ASP A C 1
ATOM 1376 O O . ASP A 1 186 ? -12.617 -5.467 -1.636 1.00 94.62 186 ASP A O 1
ATOM 1380 N N . LEU A 1 187 ? -13.586 -3.747 -2.727 1.00 94.88 187 LEU A N 1
ATOM 1381 C CA . LEU A 1 187 ? -13.081 -2.711 -1.833 1.00 94.88 187 LEU A CA 1
ATOM 1382 C C . LEU A 1 187 ? -13.587 -2.871 -0.379 1.00 94.88 187 LEU A C 1
ATOM 1384 O O . LEU A 1 187 ? -12.758 -2.787 0.539 1.00 94.88 187 LEU A O 1
ATOM 1388 N N . PRO A 1 188 ? -14.880 -3.163 -0.104 1.00 95.31 188 PRO A N 1
ATOM 1389 C CA . PRO A 1 188 ? -15.380 -3.303 1.267 1.00 95.31 188 PRO A CA 1
ATOM 1390 C C . PRO A 1 188 ? -14.700 -4.427 2.062 1.00 95.31 188 PRO A C 1
ATOM 1392 O O . PRO A 1 188 ? -14.366 -4.247 3.241 1.00 95.31 188 PRO A O 1
ATOM 1395 N N . LYS A 1 189 ? -14.417 -5.583 1.447 1.00 94.19 189 LYS A N 1
ATOM 1396 C CA . LYS A 1 189 ? -13.663 -6.672 2.097 1.00 94.19 189 LYS A CA 1
ATOM 1397 C C . LYS A 1 189 ? -12.271 -6.227 2.517 1.00 94.19 189 LYS A C 1
ATOM 1399 O O . LYS A 1 189 ? -11.814 -6.554 3.624 1.00 94.19 189 LYS A O 1
ATOM 1404 N N . HIS A 1 190 ? -11.595 -5.469 1.660 1.00 95.00 190 HIS A N 1
ATOM 1405 C CA . HIS A 1 190 ? -10.268 -4.940 1.945 1.00 95.00 190 HIS A CA 1
ATOM 1406 C C . HIS A 1 190 ? -10.308 -3.847 3.021 1.00 95.00 190 HIS A C 1
ATOM 1408 O O . HIS A 1 190 ? -9.458 -3.863 3.917 1.00 95.00 190 HIS A O 1
ATOM 1414 N N . ALA A 1 191 ? -11.335 -2.995 3.030 1.00 95.88 191 ALA A N 1
ATOM 1415 C CA . ALA A 1 191 ? -11.578 -2.008 4.082 1.00 95.88 191 ALA A CA 1
ATOM 1416 C C . ALA A 1 191 ? -11.800 -2.673 5.455 1.00 95.88 191 ALA A C 1
ATOM 1418 O O . ALA A 1 191 ? -11.124 -2.334 6.428 1.00 95.88 191 ALA A O 1
ATOM 1419 N N . ARG A 1 192 ? -12.623 -3.728 5.544 1.00 95.75 192 ARG A N 1
ATOM 1420 C CA . ARG A 1 192 ? -12.800 -4.515 6.788 1.00 95.75 192 ARG A CA 1
ATOM 1421 C C . ARG A 1 192 ? -11.512 -5.213 7.230 1.00 95.75 192 ARG A C 1
ATOM 1423 O O . ARG A 1 192 ? -11.234 -5.357 8.424 1.00 95.75 192 ARG A O 1
ATOM 1430 N N . ARG A 1 193 ? -10.699 -5.699 6.284 1.00 94.69 193 ARG A N 1
ATOM 1431 C CA . ARG A 1 193 ? -9.370 -6.272 6.575 1.00 94.69 193 ARG A CA 1
ATOM 1432 C C . ARG A 1 193 ? -8.435 -5.208 7.159 1.00 94.69 193 ARG A C 1
ATOM 1434 O O . ARG A 1 193 ? -7.704 -5.509 8.104 1.00 94.69 193 ARG A O 1
ATOM 1441 N N . PHE A 1 194 ? -8.490 -3.988 6.634 1.00 94.94 194 PHE A N 1
ATOM 1442 C CA . PHE A 1 194 ? -7.745 -2.844 7.141 1.00 94.94 194 PHE A CA 1
ATOM 1443 C C . PHE A 1 194 ? -8.219 -2.404 8.533 1.00 94.94 194 PHE A C 1
ATOM 1445 O O . PHE A 1 194 ? -7.392 -2.291 9.436 1.00 94.94 194 PHE A O 1
ATOM 1452 N N . ALA A 1 195 ? -9.526 -2.272 8.757 1.00 94.50 195 ALA A N 1
ATOM 1453 C CA . ALA A 1 195 ? -10.093 -1.923 10.060 1.00 94.50 195 ALA A CA 1
ATOM 1454 C C . ALA A 1 195 ? -9.714 -2.946 11.149 1.00 94.50 195 ALA A C 1
ATOM 1456 O O . ALA A 1 195 ? -9.282 -2.575 12.239 1.00 94.50 195 ALA A O 1
ATOM 1457 N N . ARG A 1 196 ? -9.715 -4.250 10.822 1.00 94.44 196 ARG A N 1
ATOM 1458 C CA . ARG A 1 196 ? -9.174 -5.301 11.710 1.00 94.44 196 ARG A CA 1
ATOM 1459 C C . ARG A 1 196 ? -7.700 -5.101 12.041 1.00 94.44 196 ARG A C 1
ATOM 1461 O O . ARG A 1 196 ? -7.276 -5.379 13.161 1.00 94.44 196 ARG A O 1
ATOM 1468 N N . TRP A 1 197 ? -6.889 -4.694 11.067 1.00 93.00 197 TRP A N 1
ATOM 1469 C CA . TRP A 1 197 ? -5.485 -4.379 11.321 1.00 93.00 197 TRP A CA 1
ATOM 1470 C C . TRP A 1 197 ? -5.346 -3.152 12.234 1.00 93.00 197 TRP A C 1
ATOM 1472 O O . TRP A 1 197 ? -4.586 -3.230 13.201 1.00 93.00 197 TRP A O 1
ATOM 1482 N N . ARG A 1 198 ? -6.116 -2.082 11.984 1.00 92.25 198 ARG A N 1
ATOM 1483 C CA . ARG A 1 198 ? -6.147 -0.855 12.799 1.00 92.25 198 ARG A CA 1
ATOM 1484 C C . ARG A 1 198 ? -6.501 -1.181 14.254 1.00 92.25 198 ARG A C 1
ATOM 1486 O O . ARG A 1 198 ? -5.682 -0.927 15.130 1.00 92.25 198 ARG A O 1
ATOM 1493 N N . ALA A 1 199 ? -7.589 -1.912 14.495 1.00 91.81 199 ALA A N 1
ATOM 1494 C CA . ALA A 1 199 ? -7.992 -2.337 15.838 1.00 91.81 199 ALA A CA 1
ATOM 1495 C C . ALA A 1 199 ? -6.912 -3.173 16.558 1.00 91.81 199 ALA A C 1
ATOM 1497 O O . ALA A 1 199 ? -6.685 -3.028 17.760 1.00 91.81 199 ALA A O 1
ATOM 1498 N N . ARG A 1 200 ? -6.188 -4.047 15.833 1.00 90.69 200 ARG A N 1
ATOM 1499 C CA . ARG A 1 200 ? -5.100 -4.852 16.430 1.00 90.69 200 ARG A CA 1
ATOM 1500 C C . ARG A 1 200 ? -3.907 -3.984 16.798 1.00 90.69 200 ARG A C 1
ATOM 1502 O O . ARG A 1 200 ? -3.240 -4.258 17.796 1.00 90.69 200 ARG A O 1
ATOM 1509 N N . ARG A 1 201 ? -3.615 -2.985 15.967 1.00 90.75 201 ARG A N 1
ATOM 1510 C CA . ARG A 1 201 ? -2.561 -2.003 16.199 1.00 90.75 201 ARG A CA 1
ATOM 1511 C C . ARG A 1 201 ? -2.908 -1.138 17.408 1.00 90.75 201 ARG A C 1
ATOM 1513 O O . ARG A 1 201 ? -2.065 -1.038 18.289 1.00 90.75 201 ARG A O 1
ATOM 1520 N N . ASP A 1 202 ? -4.130 -0.625 17.502 1.00 88.94 202 ASP A N 1
ATOM 1521 C CA . ASP A 1 202 ? -4.570 0.217 18.621 1.00 88.94 202 ASP A CA 1
ATOM 1522 C C . ASP A 1 202 ? -4.521 -0.556 19.940 1.00 88.94 202 ASP A C 1
ATOM 1524 O O . ASP A 1 202 ? -3.851 -0.127 20.872 1.00 88.94 202 ASP A O 1
ATOM 1528 N N . ARG A 1 203 ? -5.053 -1.786 19.969 1.00 89.19 203 ARG A N 1
ATOM 1529 C CA . ARG A 1 203 ? -4.928 -2.683 21.129 1.00 89.19 203 ARG A CA 1
ATOM 1530 C C . ARG A 1 203 ? -3.474 -2.917 21.552 1.00 89.19 203 ARG A C 1
ATOM 1532 O O . ARG A 1 203 ? -3.178 -3.006 22.740 1.00 89.19 203 ARG A O 1
ATOM 1539 N N . ALA A 1 204 ? -2.564 -3.088 20.592 1.00 89.12 204 ALA A N 1
ATOM 1540 C CA . ALA A 1 204 ? -1.152 -3.305 20.889 1.00 89.12 204 ALA A CA 1
ATOM 1541 C C . ALA A 1 204 ? -0.477 -2.041 21.441 1.00 89.12 204 ALA A C 1
ATOM 1543 O O . ALA A 1 204 ? 0.342 -2.166 22.346 1.00 89.12 204 ALA A O 1
ATOM 1544 N N . VAL A 1 205 ? -0.835 -0.865 20.921 1.00 88.50 205 VAL A N 1
ATOM 1545 C CA . VAL A 1 205 ? -0.352 0.434 21.408 1.00 88.50 205 VAL A CA 1
ATOM 1546 C C . VAL A 1 205 ? -0.864 0.700 22.826 1.00 88.50 205 VAL A C 1
ATOM 1548 O O . VAL A 1 205 ? -0.055 1.021 23.687 1.00 88.50 205 VAL A O 1
ATOM 1551 N N . THR A 1 206 ? -2.153 0.470 23.106 1.00 88.25 206 THR A N 1
ATOM 1552 C CA . THR A 1 206 ? -2.723 0.569 24.466 1.00 88.25 206 THR A CA 1
ATOM 1553 C C . THR A 1 206 ? -2.033 -0.382 25.445 1.00 88.25 206 THR A C 1
ATOM 1555 O O . THR A 1 206 ? -1.822 -0.039 26.598 1.00 88.25 206 THR A O 1
ATOM 1558 N N . ALA A 1 207 ? -1.609 -1.561 24.980 1.00 88.19 207 ALA A N 1
ATOM 1559 C CA . ALA A 1 207 ? -0.824 -2.514 25.767 1.00 88.19 207 ALA A CA 1
ATOM 1560 C C . ALA A 1 207 ? 0.686 -2.180 25.846 1.00 88.19 207 ALA A C 1
ATOM 1562 O O . ALA A 1 207 ? 1.479 -3.061 26.182 1.00 88.19 207 ALA A O 1
ATOM 1563 N N . GLY A 1 208 ? 1.110 -0.972 25.458 1.00 88.75 208 GLY A N 1
ATOM 1564 C CA . GLY A 1 208 ? 2.502 -0.513 25.539 1.00 88.75 208 GLY A CA 1
ATOM 1565 C C . GLY A 1 208 ? 3.469 -1.158 24.538 1.00 88.75 208 GLY A C 1
ATOM 1566 O O . GLY A 1 208 ? 4.683 -1.047 24.688 1.00 88.75 208 GLY A O 1
ATOM 1567 N N . ARG A 1 209 ? 2.982 -1.862 23.505 1.00 87.19 209 ARG A N 1
ATOM 1568 C CA . ARG A 1 209 ? 3.854 -2.527 22.521 1.00 87.19 209 ARG A CA 1
ATOM 1569 C C . ARG A 1 209 ? 4.244 -1.579 21.395 1.00 87.19 209 ARG A C 1
ATOM 1571 O O . ARG A 1 209 ? 3.386 -0.996 20.734 1.00 87.19 209 ARG A O 1
ATOM 1578 N N . VAL A 1 210 ? 5.532 -1.561 21.061 1.00 84.25 210 VAL A N 1
ATOM 1579 C CA . VAL A 1 210 ? 6.045 -0.833 19.894 1.00 84.25 210 VAL A CA 1
ATOM 1580 C C . VAL A 1 210 ? 5.495 -1.451 18.604 1.00 84.25 210 VAL A C 1
ATOM 1582 O O . VAL A 1 210 ? 5.743 -2.617 18.280 1.00 84.25 210 VAL A O 1
ATOM 1585 N N . ARG A 1 211 ? 4.719 -0.669 17.849 1.00 83.88 211 ARG A N 1
ATOM 1586 C CA . ARG A 1 211 ? 4.137 -1.039 16.551 1.00 83.88 211 ARG A CA 1
ATOM 1587 C C . ARG A 1 211 ? 4.168 0.151 15.598 1.00 83.88 211 ARG A C 1
ATOM 1589 O O . ARG A 1 211 ? 4.296 1.298 16.013 1.00 83.88 211 ARG A O 1
ATOM 1596 N N . ARG A 1 212 ? 4.010 -0.122 14.300 1.00 84.19 212 ARG A N 1
ATOM 1597 C CA . ARG A 1 212 ? 3.855 0.929 13.284 1.00 84.19 212 ARG A CA 1
ATOM 1598 C C . ARG A 1 212 ? 2.617 1.772 13.614 1.00 84.19 212 ARG A C 1
ATOM 1600 O O . ARG A 1 212 ? 1.535 1.214 13.782 1.00 84.19 212 ARG A O 1
ATOM 1607 N N . LEU A 1 213 ? 2.782 3.093 13.713 1.00 82.56 213 LEU A N 1
ATOM 1608 C CA . LEU A 1 213 ? 1.698 3.988 14.129 1.00 82.56 213 LEU A CA 1
ATOM 1609 C C . LEU A 1 213 ? 0.730 4.323 12.987 1.00 82.56 213 LEU A C 1
ATOM 1611 O O . LEU A 1 213 ? -0.476 4.201 13.139 1.00 82.56 213 LEU A O 1
ATOM 1615 N N . SER A 1 214 ? 1.252 4.687 11.823 1.00 86.06 214 SER A N 1
ATOM 1616 C CA . SER A 1 214 ? 0.437 4.900 10.623 1.00 86.06 214 SER A CA 1
ATOM 1617 C C . SER A 1 214 ? 0.421 3.625 9.767 1.00 86.06 214 SER A C 1
ATOM 1619 O O . SER A 1 214 ? 1.312 2.788 9.929 1.00 86.06 214 SER A O 1
ATOM 1621 N N . PRO A 1 215 ? -0.532 3.428 8.844 1.00 90.25 215 PRO A N 1
ATOM 1622 C CA . PRO A 1 215 ? -0.407 2.503 7.709 1.00 90.25 215 PRO A CA 1
ATOM 1623 C C . PRO A 1 215 ? 0.319 3.120 6.499 1.00 90.25 215 PRO A C 1
ATOM 1625 O O . PRO A 1 215 ? 0.928 2.402 5.703 1.00 90.25 215 PRO A O 1
ATOM 1628 N N . LEU A 1 216 ? 0.317 4.452 6.384 1.00 91.75 216 LEU A N 1
ATOM 1629 C CA . LEU A 1 216 ? 0.956 5.191 5.297 1.00 91.75 216 LEU A CA 1
ATOM 1630 C C . LEU A 1 216 ? 2.412 5.489 5.644 1.00 91.75 216 LEU A C 1
ATOM 1632 O O . LEU A 1 216 ? 2.801 5.557 6.811 1.00 91.75 216 LEU A O 1
ATOM 1636 N N . ARG A 1 217 ? 3.274 5.587 4.637 1.00 86.25 217 ARG A N 1
ATOM 1637 C CA . ARG A 1 217 ? 4.667 5.997 4.845 1.00 86.25 217 ARG A CA 1
ATOM 1638 C C . ARG A 1 217 ? 4.709 7.514 5.094 1.00 86.25 217 ARG A C 1
ATOM 1640 O O . ARG A 1 217 ? 3.996 8.227 4.393 1.00 86.25 217 ARG A O 1
ATOM 1647 N N . PRO A 1 218 ? 5.557 8.011 6.015 1.00 80.25 218 PRO A N 1
ATOM 1648 C CA . PRO A 1 218 ? 5.774 9.447 6.164 1.00 80.25 218 PRO A CA 1
ATOM 1649 C C . PRO A 1 218 ? 6.260 10.084 4.855 1.00 80.25 218 PRO A C 1
ATOM 1651 O O . PRO A 1 218 ? 7.082 9.503 4.134 1.00 80.25 218 PRO A O 1
ATOM 1654 N N . GLY A 1 219 ? 5.768 11.287 4.566 1.00 83.62 219 GLY A N 1
ATOM 1655 C CA . GLY A 1 219 ? 6.107 12.042 3.364 1.00 83.62 219 GLY A CA 1
ATOM 1656 C C . GLY A 1 219 ? 5.428 11.517 2.095 1.00 83.62 219 GLY A C 1
ATOM 1657 O O . GLY A 1 219 ? 4.277 11.083 2.102 1.00 83.62 219 GLY A O 1
ATOM 1658 N N . ARG A 1 220 ? 6.146 11.593 0.969 1.00 83.25 220 ARG A N 1
ATOM 1659 C CA . ARG A 1 220 ? 5.582 11.347 -0.366 1.00 83.25 220 ARG A CA 1
ATOM 1660 C C . ARG A 1 220 ? 5.160 9.875 -0.578 1.00 83.25 220 ARG A C 1
ATOM 1662 O O . ARG A 1 220 ? 5.959 8.973 -0.270 1.00 83.25 220 ARG A O 1
ATOM 1669 N N . PRO A 1 221 ? 3.978 9.627 -1.188 1.00 85.62 221 PRO A N 1
ATOM 1670 C CA . PRO A 1 221 ? 3.515 8.286 -1.525 1.00 85.62 221 PRO A CA 1
ATOM 1671 C C . PRO A 1 221 ? 4.540 7.464 -2.319 1.00 85.62 221 PRO A C 1
ATOM 1673 O O . PRO A 1 221 ? 5.314 8.011 -3.118 1.00 85.62 221 PRO A O 1
ATOM 1676 N N . PRO A 1 222 ? 4.557 6.129 -2.160 1.00 83.50 222 PRO A N 1
ATOM 1677 C CA . PRO A 1 222 ? 5.370 5.277 -3.014 1.00 83.50 222 PRO A CA 1
ATOM 1678 C C . PRO A 1 222 ? 4.923 5.407 -4.476 1.00 83.50 222 PRO A C 1
ATOM 1680 O O . PRO A 1 222 ? 3.744 5.340 -4.786 1.00 83.50 222 PRO A O 1
ATOM 1683 N N . GLY A 1 223 ? 5.881 5.597 -5.383 1.00 82.88 223 GLY A N 1
ATOM 1684 C CA . GLY A 1 223 ? 5.600 5.753 -6.813 1.00 82.88 223 GLY A CA 1
ATOM 1685 C C . GLY A 1 223 ? 5.226 7.171 -7.251 1.00 82.88 223 GLY A C 1
ATOM 1686 O O . GLY A 1 223 ? 5.320 7.444 -8.440 1.00 82.88 223 GLY A O 1
ATOM 1687 N N . ALA A 1 224 ? 4.900 8.092 -6.340 1.00 83.31 224 ALA A N 1
ATOM 1688 C CA . ALA A 1 224 ? 4.528 9.453 -6.720 1.00 83.31 224 ALA A CA 1
ATOM 1689 C C . ALA A 1 224 ? 5.694 10.226 -7.361 1.00 83.31 224 ALA A C 1
ATOM 1691 O O . ALA A 1 224 ? 6.782 10.339 -6.785 1.00 83.31 224 ALA A O 1
ATOM 1692 N N . ARG A 1 225 ? 5.443 10.817 -8.531 1.00 82.69 225 ARG A N 1
ATOM 1693 C CA . ARG A 1 225 ? 6.365 11.693 -9.275 1.00 82.69 225 ARG A CA 1
ATOM 1694 C C . ARG A 1 225 ? 5.803 13.113 -9.341 1.00 82.69 225 ARG A C 1
ATOM 1696 O O . ARG A 1 225 ? 4.625 13.309 -9.082 1.00 82.69 225 ARG A O 1
ATOM 1703 N N . ARG A 1 226 ? 6.662 14.118 -9.511 1.00 76.00 226 ARG A N 1
ATOM 1704 C CA . ARG A 1 226 ? 6.243 15.517 -9.704 1.00 76.00 226 ARG A CA 1
ATOM 1705 C C . ARG A 1 226 ? 6.179 15.774 -11.209 1.00 76.00 226 ARG A C 1
ATOM 1707 O O . ARG A 1 226 ? 7.042 15.249 -11.908 1.00 76.00 226 ARG A O 1
ATOM 1714 N N . GLY A 1 227 ? 5.181 16.531 -11.666 1.00 73.94 227 GLY A N 1
ATOM 1715 C CA . GLY A 1 227 ? 5.032 16.894 -13.081 1.00 73.94 227 GLY A CA 1
ATOM 1716 C C . GLY A 1 227 ? 4.849 15.691 -14.006 1.00 73.94 227 GLY A C 1
ATOM 1717 O O . GLY A 1 227 ? 5.411 15.668 -15.092 1.00 73.94 227 GLY A O 1
ATOM 1718 N N . SER A 1 228 ? 4.158 14.643 -13.547 1.00 78.38 228 SER A N 1
ATOM 1719 C CA . SER A 1 228 ? 3.854 13.507 -14.413 1.00 78.38 228 SER A CA 1
ATOM 1720 C C . SER A 1 228 ? 2.508 13.722 -15.084 1.00 78.38 228 SER A C 1
ATOM 1722 O O . SER A 1 228 ? 1.520 13.854 -14.382 1.00 78.38 228 SER A O 1
ATOM 1724 N N . THR A 1 229 ? 2.457 13.601 -16.406 1.00 82.06 229 THR A N 1
ATOM 1725 C CA . THR A 1 229 ? 1.240 13.718 -17.235 1.00 82.06 229 THR A CA 1
ATOM 1726 C C . THR A 1 229 ? 0.295 12.512 -17.135 1.00 82.06 229 THR A C 1
ATOM 1728 O O . THR A 1 229 ? -0.552 12.318 -17.991 1.00 82.06 229 THR A O 1
ATOM 1731 N N . ARG A 1 230 ? 0.486 11.610 -16.163 1.00 86.69 230 ARG A N 1
ATOM 1732 C CA . ARG A 1 230 ? -0.325 10.383 -16.076 1.00 86.69 230 ARG A CA 1
ATOM 1733 C C . ARG A 1 230 ? -1.328 10.535 -14.949 1.00 86.69 230 ARG A C 1
ATOM 1735 O O . ARG A 1 230 ? -0.897 10.705 -13.808 1.00 86.69 230 ARG A O 1
ATOM 1742 N N . GLU A 1 231 ? -2.601 10.342 -15.264 1.00 90.44 231 GLU A N 1
ATOM 1743 C CA . GLU A 1 231 ? -3.761 10.465 -14.363 1.00 90.44 231 GLU A CA 1
ATOM 1744 C C . GLU A 1 231 ? -3.572 9.741 -13.023 1.00 90.44 231 GLU A C 1
ATOM 1746 O O . GLU A 1 231 ? -3.887 10.265 -11.959 1.00 90.44 231 GLU A O 1
ATOM 1751 N N . VAL A 1 232 ? -2.944 8.558 -13.038 1.00 91.75 232 VAL A N 1
ATOM 1752 C CA . VAL A 1 232 ? -2.668 7.764 -11.825 1.00 91.75 232 VAL A CA 1
ATOM 1753 C C . VAL A 1 232 ? -1.911 8.569 -10.757 1.00 91.75 232 VAL A C 1
ATOM 1755 O O . VAL A 1 232 ? -2.037 8.295 -9.564 1.00 91.75 232 VAL A O 1
ATOM 1758 N N . HIS A 1 233 ? -1.091 9.546 -11.151 1.00 90.81 233 HIS A N 1
ATOM 1759 C CA . HIS A 1 233 ? -0.371 10.389 -10.200 1.00 90.81 233 HIS A CA 1
ATOM 1760 C C . HIS A 1 233 ? -1.233 11.483 -9.571 1.00 90.81 233 HIS A C 1
ATOM 1762 O O . HIS A 1 233 ? -0.969 11.816 -8.416 1.00 90.81 233 HIS A O 1
ATOM 1768 N N . GLU A 1 234 ? -2.227 11.996 -10.290 1.00 90.69 234 GLU A N 1
ATOM 1769 C CA . GLU A 1 234 ? -3.198 12.974 -9.788 1.00 90.69 234 GLU A CA 1
ATOM 1770 C C . GLU A 1 234 ? -4.137 12.293 -8.795 1.00 90.69 234 GLU A C 1
ATOM 1772 O O . GLU A 1 234 ? -4.151 12.653 -7.621 1.00 90.69 234 GLU A O 1
ATOM 1777 N N . VAL A 1 235 ? -4.736 11.166 -9.195 1.00 93.38 235 VAL A N 1
ATOM 1778 C CA . VAL A 1 235 ? -5.566 10.328 -8.313 1.00 93.38 235 VAL A CA 1
ATOM 1779 C C . VAL A 1 235 ? -4.808 9.926 -7.042 1.00 93.38 235 VAL A C 1
ATOM 1781 O O . VAL A 1 235 ? -5.346 9.931 -5.934 1.00 93.38 235 VAL A O 1
ATOM 1784 N N . LEU A 1 236 ? -3.521 9.582 -7.164 1.00 93.94 236 LEU A N 1
ATOM 1785 C CA . LEU A 1 236 ? -2.685 9.267 -6.007 1.00 93.94 236 LEU A CA 1
ATOM 1786 C C . LEU A 1 236 ? -2.455 10.473 -5.084 1.00 93.94 236 LEU A C 1
ATOM 1788 O O . LEU A 1 236 ? -2.299 10.275 -3.876 1.00 93.94 236 LEU A O 1
ATOM 1792 N N . ALA A 1 237 ? -2.363 11.685 -5.631 1.00 91.06 237 ALA A N 1
ATOM 1793 C CA . ALA A 1 237 ? -2.204 12.903 -4.845 1.00 91.06 237 ALA A CA 1
ATOM 1794 C C . ALA A 1 237 ? -3.478 13.193 -4.040 1.00 91.06 237 ALA A C 1
ATOM 1796 O O . ALA A 1 237 ? -3.386 13.358 -2.821 1.00 91.06 237 ALA A O 1
ATOM 1797 N N . ASP A 1 238 ? -4.644 13.112 -4.677 1.00 93.12 238 ASP A N 1
ATOM 1798 C CA . ASP A 1 238 ? -5.938 13.346 -4.032 1.00 93.12 238 ASP A CA 1
ATOM 1799 C C . ASP A 1 238 ? -6.211 12.305 -2.949 1.00 93.12 238 ASP A C 1
ATOM 1801 O O . ASP A 1 238 ? -6.453 12.630 -1.785 1.00 93.12 238 ASP A O 1
ATOM 1805 N N . LEU A 1 239 ? -6.059 11.019 -3.277 1.00 95.31 239 LEU A N 1
ATOM 1806 C CA . LEU A 1 239 ? -6.252 9.944 -2.305 1.00 95.31 239 LEU A CA 1
ATOM 1807 C C . LEU A 1 239 ? -5.243 10.008 -1.160 1.00 95.31 239 LEU A C 1
ATOM 1809 O O . LEU A 1 239 ? -5.556 9.598 -0.045 1.00 95.31 239 LEU A O 1
ATOM 1813 N N . GLN A 1 240 ? -4.025 10.504 -1.397 1.00 93.94 240 GLN A N 1
ATOM 1814 C CA . GLN A 1 240 ? -3.086 10.747 -0.306 1.00 93.94 240 GLN A CA 1
ATOM 1815 C C . GLN A 1 240 ? -3.636 11.802 0.652 1.00 93.94 240 GLN A C 1
ATOM 1817 O O . GLN A 1 240 ? -3.512 11.595 1.857 1.00 93.94 240 GLN A O 1
ATOM 1822 N N . TRP A 1 241 ? -4.220 12.889 0.147 1.00 92.44 241 TRP A N 1
ATOM 1823 C CA . TRP A 1 241 ? -4.846 13.911 0.982 1.00 92.44 241 TRP A CA 1
ATOM 1824 C C . TRP A 1 241 ? -6.016 13.324 1.782 1.00 92.44 241 TRP A C 1
ATOM 1826 O O . TRP A 1 241 ? -5.967 13.314 3.013 1.00 92.44 241 TRP A O 1
ATOM 1836 N N . PHE A 1 242 ? -6.991 12.696 1.114 1.00 94.50 242 PHE A N 1
ATOM 1837 C CA . PHE A 1 242 ? -8.154 12.096 1.782 1.00 94.50 242 PHE A CA 1
ATOM 1838 C C . PHE A 1 242 ? -7.766 11.021 2.802 1.00 94.50 242 PHE A C 1
ATOM 1840 O O . PHE A 1 242 ? -8.349 10.943 3.882 1.00 94.50 242 PHE A O 1
ATOM 1847 N N . ALA A 1 243 ? -6.760 10.197 2.502 1.00 94.62 243 ALA A N 1
ATOM 1848 C CA . ALA A 1 243 ? -6.316 9.158 3.424 1.00 94.62 243 ALA A CA 1
ATOM 1849 C C . ALA A 1 243 ? -5.626 9.727 4.671 1.00 94.62 243 ALA A C 1
ATOM 1851 O O . ALA A 1 243 ? -5.727 9.117 5.734 1.00 94.62 243 ALA A O 1
ATOM 1852 N N . GLN A 1 244 ? -4.940 10.872 4.569 1.00 92.12 244 GLN A N 1
ATOM 1853 C CA . GLN A 1 244 ? -4.430 11.573 5.752 1.00 92.12 244 GLN A CA 1
ATOM 1854 C C . GLN A 1 244 ? -5.585 12.135 6.579 1.00 92.12 244 GLN A C 1
ATOM 1856 O O . GLN A 1 244 ? -5.621 11.887 7.779 1.00 92.12 244 GLN A O 1
ATOM 1861 N N . GLN A 1 245 ? -6.577 12.762 5.940 1.00 91.69 245 GLN A N 1
ATOM 1862 C CA . GLN A 1 245 ? -7.779 13.247 6.628 1.00 91.69 245 GLN A CA 1
ATOM 1863 C C . GLN A 1 245 ? -8.561 12.112 7.313 1.00 91.69 245 GLN A C 1
ATOM 1865 O O . GLN A 1 245 ? -9.091 12.297 8.400 1.00 91.69 245 GLN A O 1
ATOM 1870 N N . ALA A 1 246 ? -8.614 10.918 6.715 1.00 91.88 246 ALA A N 1
ATOM 1871 C CA . ALA A 1 246 ? -9.246 9.727 7.299 1.00 91.88 246 ALA A CA 1
ATOM 1872 C C . ALA A 1 246 ? -8.425 9.059 8.422 1.00 91.88 246 ALA A C 1
ATOM 1874 O O . ALA A 1 246 ? -8.915 8.161 9.116 1.00 91.88 246 ALA A O 1
ATOM 1875 N N . LEU A 1 247 ? -7.146 9.419 8.558 1.00 90.06 247 LEU A N 1
ATOM 1876 C CA . LEU A 1 247 ? -6.260 8.954 9.628 1.00 90.06 247 LEU A CA 1
ATOM 1877 C C . LEU A 1 247 ? -6.084 9.985 10.739 1.00 90.06 247 LEU A C 1
ATOM 1879 O O . LEU A 1 247 ? -5.715 9.588 11.847 1.00 90.06 247 LEU A O 1
ATOM 1883 N N . ALA A 1 248 ? -6.315 11.266 10.447 1.00 86.94 248 ALA A N 1
ATOM 1884 C CA . ALA A 1 248 ? -6.397 12.312 11.446 1.00 86.94 248 ALA A CA 1
ATOM 1885 C C . ALA A 1 248 ? -7.463 11.916 12.473 1.00 86.94 248 ALA A C 1
ATOM 1887 O O . ALA A 1 248 ? -8.539 11.424 12.121 1.00 86.94 248 ALA A O 1
ATOM 1888 N N . ARG A 1 249 ? -7.124 12.053 13.758 1.00 68.38 249 ARG A N 1
ATOM 1889 C CA . ARG A 1 249 ? -8.118 11.878 14.818 1.00 68.38 249 ARG A CA 1
ATOM 1890 C C . ARG A 1 249 ? -9.193 12.945 14.595 1.00 68.38 249 ARG A C 1
ATOM 1892 O O . ARG A 1 249 ? -8.812 14.059 14.249 1.00 68.38 249 ARG A O 1
ATOM 1899 N N . PRO A 1 250 ? -10.488 12.620 14.734 1.00 59.94 250 PRO A N 1
ATOM 1900 C CA . PRO A 1 250 ? -11.507 13.656 14.712 1.00 59.94 250 PRO A CA 1
ATOM 1901 C C . PRO A 1 250 ? -11.159 14.669 15.802 1.00 59.94 250 PRO A C 1
ATOM 1903 O O . PRO A 1 250 ? -10.878 14.267 16.935 1.00 59.94 250 PRO A O 1
ATOM 1906 N N . ASP A 1 251 ? -11.112 15.946 15.429 1.00 46.50 251 ASP A N 1
ATOM 1907 C CA . ASP A 1 251 ? -10.952 17.035 16.381 1.00 46.50 251 ASP A CA 1
ATOM 1908 C C . ASP A 1 251 ? -12.164 16.994 17.309 1.00 46.50 251 ASP A C 1
ATOM 1910 O O . ASP A 1 251 ? -13.283 17.328 16.928 1.00 46.50 251 ASP A O 1
ATOM 1914 N N . THR A 1 252 ? -11.956 16.487 18.518 1.00 48.28 252 THR A N 1
ATOM 1915 C CA . THR A 1 252 ? -12.908 16.643 19.611 1.00 48.28 252 THR A CA 1
ATOM 1916 C C . THR A 1 252 ? -12.755 18.075 20.108 1.00 48.28 252 THR A C 1
ATOM 1918 O O . THR A 1 252 ? -11.844 18.347 20.891 1.00 48.28 252 THR A O 1
ATOM 1921 N N . SER A 1 253 ? -13.570 18.982 19.563 1.00 39.41 253 SER A N 1
ATOM 1922 C CA . SER A 1 253 ? -13.879 20.282 20.176 1.00 39.41 253 SER A CA 1
ATOM 1923 C C . SER A 1 253 ? -15.068 20.132 21.114 1.00 39.41 253 SER A C 1
ATOM 1925 O O . SER A 1 253 ? -15.941 19.292 20.795 1.00 39.41 253 SER A O 1
#

Radius of gyration: 28.72 Å; chains: 1; bounding box: 83×66×80 Å

Foldseek 3Di:
DDDDDDPDDDDDDDDDDDDDDDDDDDDDDDPPVPDPVVQDWFFQLVLVVLVLLLFLLLLLLLLLLLLLLLPPADDDDDDDPPDPDPDPCVVVCVVVVHPDDVPDDVVVVVVVPPPDDPPPQDARDNAADEDDPDPDDQQPPVRPPPDDDVPDPDDDDRDDPDDRGPIDRCNVVVSSVVNSVVCVVCSVVSSNVNNVVVVVQVVCVVVVHDDDPDRYYPDDTGSADPPDPDVSNVSSVVSVVSSVVSSDDPPPD